Protein AF-G0MX05-F1 (afdb_monomer_lite)

pLDDT: mean 78.85, std 14.27, range [29.05, 95.88]

Structure (mmCIF, N/CA/C/O backbone):
data_AF-G0MX05-F1
#
_entry.id   AF-G0MX05-F1
#
loop_
_atom_site.group_PDB
_atom_site.id
_atom_site.type_symbol
_atom_site.label_atom_id
_atom_site.label_alt_id
_atom_site.label_comp_id
_atom_site.label_asym_id
_atom_site.label_entity_id
_atom_site.label_seq_id
_atom_site.pdbx_PDB_ins_code
_atom_site.Cartn_x
_atom_site.Cartn_y
_atom_site.Cartn_z
_atom_site.occupancy
_atom_site.B_iso_or_equiv
_atom_site.auth_seq_id
_atom_site.auth_comp_id
_atom_site.auth_asym_id
_atom_site.auth_atom_id
_atom_site.pdbx_PDB_model_num
ATOM 1 N N . MET A 1 1 ? -7.575 -10.543 -0.471 1.00 82.62 1 MET A N 1
ATOM 2 C CA . MET A 1 1 ? -6.334 -10.652 0.326 1.00 82.62 1 MET A CA 1
ATOM 3 C C . MET A 1 1 ? -6.636 -11.412 1.615 1.00 82.62 1 MET A C 1
ATOM 5 O O . MET A 1 1 ? -7.761 -11.330 2.089 1.00 82.62 1 MET A O 1
ATOM 9 N N . VAL A 1 2 ? -5.662 -12.135 2.169 1.00 86.31 2 VAL A N 1
ATOM 10 C CA . VAL A 1 2 ? -5.663 -12.640 3.552 1.00 86.31 2 VAL A CA 1
ATOM 11 C C . VAL A 1 2 ? -4.408 -12.107 4.231 1.00 86.31 2 VAL A C 1
ATOM 13 O O . VAL A 1 2 ? -3.315 -12.265 3.692 1.00 86.31 2 VAL A O 1
ATOM 16 N N . GLU A 1 3 ? -4.558 -11.498 5.401 1.00 85.12 3 GLU A N 1
ATOM 17 C CA . GLU A 1 3 ? -3.450 -10.967 6.196 1.00 85.12 3 GLU A CA 1
ATOM 18 C C . GLU A 1 3 ? -3.286 -11.777 7.487 1.00 85.12 3 GLU A C 1
ATOM 20 O O . GLU A 1 3 ? -4.274 -12.164 8.115 1.00 85.12 3 GLU A O 1
ATOM 25 N N . ARG A 1 4 ? -2.040 -12.060 7.888 1.00 88.25 4 ARG A N 1
ATOM 26 C CA . ARG A 1 4 ? -1.726 -12.705 9.171 1.00 88.25 4 ARG A CA 1
ATOM 27 C C . ARG A 1 4 ? -0.499 -12.069 9.815 1.00 88.25 4 ARG A C 1
ATOM 29 O O . ARG A 1 4 ? 0.585 -12.075 9.231 1.00 88.25 4 ARG A O 1
ATOM 36 N N . LYS A 1 5 ? -0.655 -11.596 11.055 1.00 87.38 5 LYS A N 1
ATOM 37 C CA . LYS A 1 5 ? 0.465 -11.142 11.888 1.00 87.38 5 LYS A CA 1
ATOM 38 C C . LYS A 1 5 ? 1.246 -12.368 12.397 1.00 87.38 5 LYS A C 1
ATOM 40 O O . LYS A 1 5 ? 0.658 -13.317 12.912 1.00 87.38 5 LYS A O 1
ATOM 45 N N . GLN A 1 6 ? 2.560 -12.384 12.186 1.00 90.19 6 GLN A N 1
ATOM 46 C CA . GLN A 1 6 ? 3.467 -13.510 12.441 1.00 90.19 6 GLN A CA 1
ATOM 47 C C . GLN A 1 6 ? 4.679 -13.072 13.270 1.00 90.19 6 GLN A C 1
ATOM 49 O O . GLN A 1 6 ? 5.051 -11.900 13.276 1.00 90.19 6 GLN A O 1
ATOM 54 N N . GLY A 1 7 ? 5.323 -14.027 13.951 1.00 89.69 7 GLY A N 1
ATOM 55 C CA . GLY A 1 7 ? 6.554 -13.774 14.710 1.00 89.69 7 GLY A CA 1
ATOM 56 C C . GLY A 1 7 ? 6.376 -12.813 15.889 1.00 89.69 7 GLY A C 1
ATOM 57 O O . GLY A 1 7 ? 7.313 -12.087 16.203 1.00 89.69 7 GLY A O 1
ATOM 58 N N . ILE A 1 8 ? 5.184 -12.796 16.496 1.00 92.38 8 ILE A N 1
ATOM 59 C CA . ILE A 1 8 ? 4.796 -11.855 17.553 1.00 92.38 8 ILE A CA 1
ATOM 60 C C . ILE A 1 8 ? 5.741 -11.985 18.755 1.00 92.38 8 ILE A C 1
ATOM 62 O O . ILE A 1 8 ? 5.932 -13.084 19.279 1.00 92.38 8 ILE A O 1
ATOM 66 N N . LYS A 1 9 ? 6.325 -10.866 19.198 1.00 92.31 9 LYS A N 1
ATOM 67 C CA . LYS A 1 9 ? 7.212 -10.797 20.371 1.00 92.31 9 LYS A CA 1
ATOM 68 C C . LYS A 1 9 ? 6.911 -9.553 21.191 1.00 92.31 9 LYS A C 1
ATOM 70 O O . LYS A 1 9 ? 6.884 -8.456 20.641 1.00 92.31 9 LYS A O 1
ATOM 75 N N . TYR A 1 10 ? 6.763 -9.712 22.499 1.00 92.31 10 TYR A N 1
ATOM 76 C CA . TYR A 1 10 ? 6.727 -8.580 23.421 1.00 92.31 10 TYR A CA 1
ATOM 77 C C . TYR A 1 10 ? 8.151 -8.106 23.716 1.00 92.31 10 TYR A C 1
ATOM 79 O O . TYR A 1 10 ? 9.037 -8.914 23.993 1.00 92.31 10 TYR A O 1
ATOM 87 N N . LEU A 1 11 ? 8.358 -6.796 23.628 1.00 90.00 11 LEU A N 1
ATOM 88 C CA . LEU A 1 11 ? 9.614 -6.095 23.878 1.00 90.00 11 LEU A CA 1
ATOM 89 C C . LEU A 1 11 ? 9.396 -5.067 24.999 1.00 90.00 11 LEU A C 1
ATOM 91 O O . LEU A 1 11 ? 8.254 -4.781 25.364 1.00 90.00 11 LEU A O 1
ATOM 95 N N . ASP A 1 12 ? 10.485 -4.534 25.558 1.00 88.94 12 ASP A N 1
ATOM 96 C CA . ASP A 1 12 ? 10.458 -3.487 26.595 1.00 88.94 12 ASP A CA 1
ATOM 97 C C . ASP A 1 12 ? 9.471 -3.782 27.748 1.00 88.94 12 ASP A C 1
ATOM 99 O O . ASP A 1 12 ? 8.484 -3.084 27.969 1.00 88.94 12 ASP A O 1
ATOM 103 N N . GLY A 1 13 ? 9.636 -4.935 28.408 1.00 88.06 13 GLY A N 1
ATOM 104 C CA . GLY A 1 13 ? 8.753 -5.364 29.504 1.00 88.06 13 GLY A CA 1
ATOM 105 C C . GLY A 1 13 ? 7.271 -5.550 29.127 1.00 88.06 13 GLY A C 1
ATOM 106 O O . GLY A 1 13 ? 6.426 -5.674 30.019 1.00 88.06 13 GLY A O 1
ATOM 107 N N . GLY A 1 14 ? 6.933 -5.562 27.834 1.00 88.81 14 GLY A N 1
ATOM 108 C CA . GLY A 1 14 ? 5.566 -5.617 27.312 1.00 88.81 14 GLY A CA 1
ATOM 109 C C . GLY A 1 14 ? 4.974 -4.268 26.886 1.00 88.81 14 GLY A C 1
ATOM 110 O O . GLY A 1 14 ? 3.812 -4.247 26.483 1.00 88.81 14 GLY A O 1
ATOM 111 N N . ASN A 1 15 ? 5.728 -3.165 26.943 1.00 87.19 15 ASN A N 1
ATOM 112 C CA . ASN A 1 15 ? 5.299 -1.862 26.409 1.00 87.19 15 ASN A CA 1
ATOM 113 C C . ASN A 1 15 ? 5.274 -1.841 24.874 1.00 87.19 15 ASN A C 1
ATOM 115 O O . ASN A 1 15 ? 4.536 -1.070 24.266 1.00 87.19 15 ASN A O 1
ATOM 119 N N . GLN A 1 16 ? 6.069 -2.700 24.235 1.00 86.94 16 GLN A N 1
ATOM 120 C CA . GLN A 1 16 ? 6.163 -2.810 22.783 1.00 86.94 16 GLN A CA 1
ATOM 121 C C . GLN A 1 16 ? 5.796 -4.221 22.323 1.00 86.94 16 GLN A C 1
ATOM 123 O O . GLN A 1 16 ? 6.070 -5.210 23.009 1.00 86.94 16 GLN A O 1
ATOM 128 N N . VAL A 1 17 ? 5.214 -4.331 21.130 1.00 87.88 17 VAL A N 1
ATOM 129 C CA . VAL A 1 17 ? 5.024 -5.608 20.440 1.00 87.88 17 VAL A CA 1
ATOM 130 C C . VAL A 1 17 ? 5.561 -5.528 19.014 1.00 87.88 17 VAL A C 1
ATOM 132 O O . VAL A 1 17 ? 5.183 -4.671 18.216 1.00 87.88 17 VAL A O 1
ATOM 135 N N . PHE A 1 18 ? 6.474 -6.445 18.710 1.00 86.44 18 PHE A N 1
ATOM 136 C CA . PHE A 1 18 ? 7.015 -6.693 17.383 1.00 86.44 18 PHE A CA 1
ATOM 137 C C . PHE A 1 18 ? 6.150 -7.720 16.649 1.00 86.44 18 PHE A C 1
ATOM 139 O O . PHE A 1 18 ? 5.752 -8.721 17.250 1.00 86.44 18 PHE A O 1
ATOM 146 N N . TYR A 1 19 ? 5.916 -7.525 15.351 1.00 85.38 19 TYR A N 1
ATOM 147 C CA . TYR A 1 19 ? 5.320 -8.524 14.461 1.00 85.38 19 TYR A CA 1
ATOM 148 C C . TYR A 1 19 ? 5.677 -8.271 12.986 1.00 85.38 19 TYR A C 1
ATOM 150 O O . TYR A 1 19 ? 6.114 -7.192 12.593 1.00 85.38 19 TYR A O 1
ATOM 158 N N . ARG A 1 20 ? 5.441 -9.282 12.145 1.00 84.44 20 ARG A N 1
ATOM 159 C CA . ARG A 1 20 ? 5.484 -9.200 10.676 1.00 84.44 20 ARG A CA 1
ATOM 160 C C . ARG A 1 20 ? 4.090 -9.380 10.100 1.00 84.44 20 ARG A C 1
ATOM 162 O O . ARG A 1 20 ? 3.343 -10.219 10.598 1.00 84.44 20 ARG A O 1
ATOM 169 N N . THR A 1 21 ? 3.751 -8.649 9.048 1.00 84.31 21 THR A N 1
ATOM 170 C CA . THR A 1 21 ? 2.424 -8.687 8.418 1.00 84.31 21 THR A CA 1
ATOM 171 C C . THR A 1 21 ? 2.495 -9.461 7.110 1.00 84.31 21 THR A C 1
ATOM 173 O O . THR A 1 21 ? 2.789 -8.886 6.067 1.00 84.31 21 THR A O 1
ATOM 176 N N . ASN A 1 22 ? 2.243 -10.771 7.152 1.00 88.94 22 ASN A N 1
ATOM 177 C CA . ASN A 1 22 ? 2.292 -11.612 5.958 1.00 88.94 22 ASN A CA 1
ATOM 178 C C . ASN A 1 22 ? 0.976 -11.501 5.170 1.00 88.94 22 ASN A C 1
ATOM 180 O O . ASN A 1 22 ? -0.096 -11.796 5.712 1.00 88.94 22 ASN A O 1
ATOM 184 N N . LYS A 1 23 ? 1.060 -11.083 3.902 1.00 88.19 23 LYS A N 1
ATOM 185 C CA . LYS A 1 23 ? -0.084 -10.852 3.011 1.00 88.19 23 LYS A CA 1
ATOM 186 C C . LYS A 1 23 ? -0.125 -11.888 1.893 1.00 88.19 23 LYS A C 1
ATOM 188 O O . LYS A 1 23 ? 0.811 -12.048 1.117 1.00 88.19 23 LYS A O 1
ATOM 193 N N . THR A 1 24 ? -1.246 -12.595 1.791 1.00 91.19 24 THR A N 1
ATOM 194 C CA . THR A 1 24 ? -1.521 -13.560 0.719 1.00 91.19 24 THR A CA 1
ATOM 195 C C . THR A 1 24 ? -2.603 -13.020 -0.211 1.00 91.19 24 THR A C 1
ATOM 197 O O . THR A 1 24 ? -3.690 -12.621 0.221 1.00 91.19 24 THR A O 1
ATOM 200 N N . TRP A 1 25 ? -2.319 -13.050 -1.506 1.00 89.94 25 TRP A N 1
ATOM 201 C CA . TRP A 1 25 ? -3.220 -12.639 -2.573 1.00 89.94 25 TRP A CA 1
ATOM 202 C C . TRP A 1 25 ? -3.709 -13.880 -3.322 1.00 89.94 25 TRP A C 1
ATOM 204 O O . TRP A 1 25 ? -2.936 -14.783 -3.645 1.00 89.94 25 TRP A O 1
ATOM 214 N N . VAL A 1 26 ? -5.018 -13.943 -3.550 1.00 90.62 26 VAL A N 1
ATOM 215 C CA . VAL A 1 26 ? -5.697 -15.044 -4.238 1.00 90.62 26 VAL A CA 1
ATOM 216 C C . VAL A 1 26 ? -6.679 -14.403 -5.204 1.00 90.62 26 VAL A C 1
ATOM 218 O O . VAL A 1 26 ? -7.485 -13.572 -4.783 1.00 90.62 26 VAL A O 1
ATOM 221 N N . PHE A 1 27 ? -6.572 -14.757 -6.483 1.00 91.19 27 PHE A N 1
ATOM 222 C CA . PHE A 1 27 ? -7.522 -14.337 -7.506 1.00 91.19 27 PHE A CA 1
ATOM 223 C C . PHE A 1 27 ? -8.874 -15.022 -7.272 1.00 91.19 27 PHE A C 1
ATOM 225 O O . PHE A 1 27 ? -8.928 -16.213 -6.966 1.00 91.19 27 PHE A O 1
ATOM 232 N N . ASP A 1 28 ? -9.958 -14.264 -7.412 1.00 91.94 28 ASP A N 1
ATOM 233 C CA . ASP A 1 28 ? -11.316 -14.717 -7.134 1.00 91.94 28 ASP A CA 1
ATOM 234 C C . ASP A 1 28 ? -12.224 -14.357 -8.311 1.00 91.94 28 ASP A C 1
ATOM 236 O O . ASP A 1 28 ? -12.561 -13.191 -8.525 1.00 91.94 28 ASP A O 1
ATOM 240 N N . GLN A 1 29 ? -12.617 -15.373 -9.080 1.00 91.75 29 GLN A N 1
ATOM 241 C CA . GLN A 1 29 ? -13.452 -15.195 -10.265 1.00 91.75 29 GLN A CA 1
ATOM 242 C C . GLN A 1 29 ? -14.869 -14.712 -9.927 1.00 91.75 29 GLN A C 1
ATOM 244 O O . GLN A 1 29 ? -15.478 -14.025 -10.741 1.00 91.75 29 GLN A O 1
ATOM 249 N N . GLN A 1 30 ? -15.401 -15.060 -8.750 1.00 93.19 30 GLN A N 1
ATOM 250 C CA . GLN A 1 30 ? -16.776 -14.724 -8.362 1.00 93.19 30 GLN A CA 1
ATOM 251 C C . GLN A 1 30 ? -16.911 -13.249 -7.974 1.00 93.19 30 GLN A C 1
ATOM 253 O O . GLN A 1 30 ? -17.968 -12.656 -8.176 1.00 93.19 30 GLN A O 1
ATOM 258 N N . ARG A 1 31 ? -15.830 -12.654 -7.453 1.00 90.69 31 ARG A N 1
ATOM 259 C CA . ARG A 1 31 ? -15.728 -11.215 -7.153 1.00 90.69 31 ARG A CA 1
ATOM 260 C C . ARG A 1 31 ? -15.082 -10.385 -8.269 1.00 90.69 31 ARG A C 1
ATOM 262 O O . ARG A 1 31 ? -14.996 -9.168 -8.142 1.00 90.69 31 ARG A O 1
ATOM 269 N N . SER A 1 32 ? -14.645 -11.022 -9.353 1.00 92.06 32 SER A N 1
ATOM 270 C CA . SER A 1 32 ? -14.137 -10.355 -10.560 1.00 92.06 32 SER A CA 1
ATOM 271 C C . SER A 1 32 ? -15.261 -10.117 -11.575 1.00 92.06 32 SER A C 1
ATOM 273 O O . SER A 1 32 ? -16.353 -10.675 -11.457 1.00 92.06 32 SER A O 1
ATOM 275 N N . CYS A 1 33 ? -15.017 -9.303 -12.609 1.00 90.56 33 CYS A N 1
ATOM 276 C CA . CYS A 1 33 ? -15.997 -9.171 -13.690 1.00 90.56 33 CYS A CA 1
ATOM 277 C C . CYS A 1 33 ? -16.179 -10.511 -14.433 1.00 90.56 33 CYS A C 1
ATOM 279 O O . CYS A 1 33 ? -15.248 -11.310 -14.519 1.00 90.56 33 CYS A O 1
ATOM 281 N N . LYS A 1 34 ? -17.373 -10.760 -14.995 1.00 90.94 34 LYS A N 1
ATOM 282 C CA . LYS A 1 34 ? -17.754 -12.068 -15.580 1.00 90.94 34 LYS A CA 1
ATOM 283 C C . LYS A 1 34 ? -16.785 -12.605 -16.640 1.00 90.94 34 LYS A C 1
ATOM 285 O O . LYS A 1 34 ? -16.685 -13.815 -16.800 1.00 90.94 34 LYS A O 1
ATOM 290 N N . THR A 1 35 ? -16.124 -11.712 -17.371 1.00 92.44 35 THR A N 1
ATOM 291 C CA . THR A 1 35 ? -15.166 -12.031 -18.438 1.00 92.44 35 THR A CA 1
ATOM 292 C C . THR A 1 35 ? -13.715 -11.777 -18.039 1.00 92.44 35 THR A C 1
ATOM 294 O O . THR A 1 35 ? -12.840 -12.071 -18.836 1.00 92.44 35 THR A O 1
ATOM 297 N N . CYS A 1 36 ? -13.459 -11.223 -16.849 1.00 92.50 36 CYS A N 1
ATOM 298 C CA . CYS A 1 36 ? -12.125 -10.852 -16.391 1.00 92.50 36 CYS A CA 1
ATOM 299 C C . CYS A 1 36 ? -11.388 -12.088 -15.877 1.00 92.50 36 CYS A C 1
ATOM 301 O O . CYS A 1 36 ? -11.786 -12.650 -14.854 1.00 92.50 36 CYS A O 1
ATOM 303 N N . LEU A 1 37 ? -10.302 -12.479 -16.534 1.00 94.12 37 LEU A N 1
ATOM 304 C CA . LEU A 1 37 ? -9.431 -13.575 -16.130 1.00 94.12 37 LEU A CA 1
ATOM 305 C C . LEU A 1 37 ? -8.033 -13.061 -15.771 1.00 94.12 37 LEU A C 1
ATOM 307 O O . LEU A 1 37 ? -7.475 -12.169 -16.399 1.00 94.12 37 LEU A O 1
ATOM 311 N N . CYS A 1 38 ? -7.395 -13.749 -14.828 1.00 91.31 38 CYS A N 1
ATOM 312 C CA . CYS A 1 38 ? -5.969 -13.624 -14.499 1.00 91.31 38 CYS A CA 1
ATOM 313 C C . CYS A 1 38 ? -5.027 -13.703 -15.730 1.00 91.31 38 CYS A C 1
ATOM 315 O O . CYS A 1 38 ? -3.926 -13.154 -15.709 1.00 91.31 38 CYS A O 1
ATOM 317 N N . LYS A 1 39 ? -5.475 -14.370 -16.805 1.00 94.94 39 LYS A N 1
ATOM 318 C CA . LYS A 1 39 ? -4.749 -14.571 -18.069 1.00 94.94 39 LYS A CA 1
ATOM 319 C C . LYS A 1 39 ? -5.107 -13.574 -19.180 1.00 94.94 39 LYS A C 1
ATOM 321 O O . LYS A 1 39 ? -4.566 -13.710 -20.272 1.00 94.94 39 LYS A O 1
ATOM 326 N N . ASP A 1 40 ? -6.006 -12.621 -18.943 1.00 95.38 40 ASP A N 1
ATOM 327 C CA . ASP A 1 40 ? -6.364 -11.634 -19.966 1.00 95.38 40 ASP A CA 1
ATOM 328 C C . ASP A 1 40 ? -5.159 -10.755 -20.302 1.00 95.38 40 ASP A C 1
ATOM 330 O O . ASP A 1 40 ? -4.420 -10.340 -19.407 1.00 95.38 40 ASP A O 1
ATOM 334 N N . GLU A 1 41 ? -4.960 -10.459 -21.587 1.00 95.88 41 GLU A N 1
ATOM 335 C CA . GLU A 1 41 ? -3.890 -9.566 -22.023 1.00 95.88 41 GLU A CA 1
ATOM 336 C C . GLU A 1 41 ? -4.259 -8.095 -21.817 1.00 95.88 41 GLU A C 1
ATOM 338 O O . GLU A 1 41 ? -5.281 -7.609 -22.305 1.00 95.88 41 GLU A O 1
ATOM 343 N N . VAL A 1 42 ? -3.349 -7.354 -21.190 1.00 94.44 42 VAL A N 1
ATOM 344 C CA . VAL A 1 42 ? -3.376 -5.895 -21.090 1.00 94.44 42 VAL A CA 1
ATOM 345 C C . VAL A 1 42 ? -2.169 -5.297 -21.807 1.00 94.44 42 VAL A C 1
ATOM 347 O O . VAL A 1 42 ? -1.065 -5.843 -21.779 1.00 94.44 42 VAL A O 1
ATOM 350 N N . ALA A 1 43 ? -2.378 -4.161 -22.472 1.00 93.81 43 ALA A N 1
ATOM 351 C CA . ALA A 1 43 ? -1.321 -3.396 -23.122 1.00 93.81 43 ALA A CA 1
ATOM 352 C C . ALA A 1 43 ? -0.927 -2.217 -22.225 1.00 93.81 43 ALA A C 1
ATOM 354 O O . ALA A 1 43 ? -1.723 -1.302 -22.023 1.00 93.81 43 ALA A O 1
ATOM 355 N N . ILE A 1 44 ? 0.296 -2.237 -21.692 1.00 91.38 44 ILE A N 1
ATOM 356 C CA . ILE A 1 44 ? 0.793 -1.238 -20.734 1.00 91.38 44 ILE A CA 1
ATOM 357 C C . ILE A 1 44 ? 2.102 -0.601 -21.220 1.00 91.38 44 ILE A C 1
ATOM 359 O O . ILE A 1 44 ? 2.836 -1.233 -21.987 1.00 91.38 44 ILE A O 1
ATOM 363 N N . PRO A 1 45 ? 2.463 0.605 -20.749 1.00 90.19 45 PRO A N 1
ATOM 364 C CA . PRO A 1 45 ? 3.819 1.124 -20.885 1.00 90.19 45 PRO A CA 1
ATOM 365 C C . PRO A 1 45 ? 4.871 0.145 -20.347 1.00 90.19 45 PRO A C 1
ATOM 367 O O . PRO A 1 45 ? 4.785 -0.334 -19.219 1.00 90.19 45 PRO A O 1
ATOM 370 N N . ASN A 1 46 ? 5.884 -0.152 -21.156 1.00 89.56 46 ASN A N 1
ATOM 371 C CA . ASN A 1 46 ? 6.947 -1.086 -20.809 1.00 89.56 46 ASN A CA 1
ATOM 372 C C . ASN A 1 46 ? 7.892 -0.463 -19.768 1.00 89.56 46 ASN A C 1
ATOM 374 O O . ASN A 1 46 ? 8.675 0.430 -20.102 1.00 89.56 46 ASN A O 1
ATOM 378 N N . PHE A 1 47 ? 7.861 -0.963 -18.527 1.00 87.69 47 PHE A N 1
ATOM 379 C CA . PHE A 1 47 ? 8.666 -0.436 -17.416 1.00 87.69 47 PHE A CA 1
ATOM 380 C C . PHE A 1 47 ? 10.161 -0.317 -17.744 1.00 87.69 47 PHE A C 1
ATOM 382 O O . PHE A 1 47 ? 10.777 0.700 -17.428 1.00 87.69 47 PHE A O 1
ATOM 389 N N . VAL A 1 48 ? 10.747 -1.320 -18.407 1.00 88.31 48 VAL A N 1
ATOM 390 C CA . VAL A 1 48 ? 12.188 -1.332 -18.702 1.00 88.31 48 VAL A CA 1
ATOM 391 C C . VAL A 1 48 ? 12.523 -0.300 -19.775 1.00 88.31 48 VAL A C 1
ATOM 393 O O . VAL A 1 48 ? 13.506 0.425 -19.645 1.00 88.31 48 VAL A O 1
ATOM 396 N N . PHE A 1 49 ? 11.675 -0.169 -20.801 1.00 87.94 49 PHE A N 1
ATOM 397 C CA . PHE A 1 49 ? 11.819 0.878 -21.814 1.00 87.94 49 PHE A CA 1
ATOM 398 C C . PHE A 1 49 ? 11.766 2.267 -21.164 1.00 87.94 49 PHE A C 1
ATOM 400 O O . PHE A 1 49 ? 12.673 3.071 -21.371 1.00 87.94 49 PHE A O 1
ATOM 407 N N . MET A 1 50 ? 10.745 2.539 -20.342 1.00 86.44 50 MET A N 1
ATOM 408 C CA . MET A 1 50 ? 10.580 3.851 -19.701 1.00 86.44 50 MET A CA 1
ATOM 409 C C . MET A 1 50 ? 11.713 4.157 -18.718 1.00 86.44 50 MET A C 1
ATOM 411 O O . MET A 1 50 ? 12.217 5.278 -18.707 1.00 86.44 50 MET A O 1
ATOM 415 N N . GLY A 1 51 ? 12.191 3.153 -17.975 1.00 84.38 51 GLY A N 1
ATOM 416 C CA . GLY A 1 51 ? 13.376 3.271 -17.126 1.00 84.38 51 GLY A CA 1
ATOM 417 C C . GLY A 1 51 ? 14.637 3.647 -17.911 1.00 84.38 51 GLY A C 1
ATOM 418 O O . GLY A 1 51 ? 15.361 4.553 -17.501 1.00 84.38 51 GLY A O 1
ATOM 419 N N . LEU A 1 52 ? 14.886 3.025 -19.071 1.00 84.44 52 LEU A N 1
ATOM 420 C CA . LEU A 1 52 ? 16.033 3.375 -19.919 1.00 84.44 52 LEU A CA 1
ATOM 421 C C . LEU A 1 52 ? 15.922 4.787 -20.515 1.00 84.44 52 LEU A C 1
ATOM 423 O O . LEU A 1 52 ? 16.921 5.508 -20.523 1.00 84.44 52 LEU A O 1
ATOM 427 N N . ILE A 1 53 ? 14.734 5.219 -20.957 1.00 85.56 53 ILE A N 1
ATOM 428 C CA . ILE A 1 53 ? 14.526 6.599 -21.432 1.00 85.56 53 ILE A CA 1
ATOM 429 C C . ILE A 1 53 ? 14.741 7.609 -20.299 1.00 85.56 53 ILE A C 1
ATOM 431 O O . ILE A 1 53 ? 15.467 8.588 -20.483 1.00 85.56 53 ILE A O 1
ATOM 435 N N . TYR A 1 54 ? 14.188 7.350 -19.113 1.00 84.50 54 TYR A N 1
ATOM 436 C CA . TYR A 1 54 ? 14.387 8.193 -17.934 1.00 84.50 54 TYR A CA 1
ATOM 437 C C . TYR A 1 54 ? 15.875 8.320 -17.569 1.00 84.50 54 TYR A C 1
ATOM 439 O O . TYR A 1 54 ? 16.372 9.430 -17.364 1.00 84.50 54 TYR A O 1
ATOM 447 N N . LEU A 1 55 ? 16.628 7.213 -17.573 1.00 81.19 55 LEU A N 1
ATOM 448 C CA . LEU A 1 55 ? 18.080 7.223 -17.348 1.00 81.19 55 LEU A CA 1
ATOM 449 C C . LEU A 1 55 ? 18.838 7.986 -18.453 1.00 81.19 55 LEU A C 1
ATOM 451 O O . LEU A 1 55 ? 19.771 8.726 -18.145 1.00 81.19 55 LEU A O 1
ATOM 455 N N . LYS A 1 56 ? 18.428 7.869 -19.727 1.00 81.31 56 LYS A N 1
ATOM 456 C CA . LYS A 1 56 ? 19.005 8.609 -20.873 1.00 81.31 56 LYS A CA 1
ATOM 457 C C . LYS A 1 56 ? 18.836 10.131 -20.751 1.00 81.31 56 LYS A C 1
ATOM 459 O O . LYS A 1 56 ? 19.661 10.888 -21.279 1.00 81.31 56 LYS A O 1
ATOM 464 N N . GLN A 1 57 ? 17.765 10.577 -20.097 1.00 79.88 57 GLN A N 1
ATOM 465 C CA . GLN A 1 57 ? 17.453 11.992 -19.888 1.00 79.88 57 GLN A CA 1
ATOM 466 C C . GLN A 1 57 ? 18.082 12.564 -18.617 1.00 79.88 57 GLN A C 1
ATOM 468 O O . GLN A 1 57 ? 18.635 13.659 -18.661 1.00 79.88 57 GLN A O 1
ATOM 473 N N . THR A 1 58 ? 18.002 11.836 -17.501 1.00 80.12 58 THR A N 1
ATOM 474 C CA . THR A 1 58 ? 18.417 12.336 -16.180 1.00 80.12 58 THR A CA 1
ATOM 475 C C . THR A 1 58 ? 19.909 12.199 -15.906 1.00 80.12 58 THR A C 1
ATOM 477 O O . THR A 1 58 ? 20.472 13.033 -15.198 1.00 80.12 58 THR A O 1
ATOM 480 N N . LEU A 1 59 ? 20.577 11.185 -16.466 1.00 80.50 59 LEU A N 1
ATOM 481 C CA . LEU A 1 59 ? 22.020 11.032 -16.308 1.00 80.50 59 LEU A CA 1
ATOM 482 C C . LEU A 1 59 ? 22.779 11.855 -17.365 1.00 80.50 59 LEU A C 1
ATOM 484 O O . LEU A 1 59 ? 22.426 11.806 -18.549 1.00 80.50 59 LEU A O 1
ATOM 488 N N . PRO A 1 60 ? 23.871 12.552 -16.988 1.00 79.38 60 PRO A N 1
ATOM 489 C CA . PRO A 1 60 ? 24.726 13.286 -17.919 1.00 79.38 60 PRO A CA 1
ATOM 490 C C . PRO A 1 60 ? 25.582 12.324 -18.767 1.00 79.38 60 PRO A C 1
ATOM 492 O O . PRO A 1 60 ? 26.793 12.202 -18.593 1.00 79.38 60 PRO A O 1
ATOM 495 N N . MET A 1 61 ? 24.942 11.612 -19.698 1.00 77.69 61 MET A N 1
ATOM 496 C CA . MET A 1 61 ? 25.602 10.711 -20.645 1.00 77.69 61 MET A CA 1
ATOM 497 C C . MET A 1 61 ? 26.136 11.465 -21.875 1.00 77.69 61 MET A C 1
ATOM 499 O O . MET A 1 61 ? 25.369 12.192 -22.519 1.00 77.69 61 MET A O 1
ATOM 503 N N . PRO A 1 62 ? 27.401 11.238 -22.286 1.00 83.81 62 PRO A N 1
ATOM 504 C CA . PRO A 1 62 ? 27.912 11.734 -23.559 1.00 83.81 62 PRO A CA 1
ATOM 505 C C . PRO A 1 62 ? 27.118 11.177 -24.750 1.00 83.81 62 PRO A C 1
ATOM 507 O O . PRO A 1 62 ? 26.679 10.025 -24.733 1.00 83.81 62 PRO A O 1
ATOM 510 N N . LYS A 1 63 ? 27.003 11.965 -25.827 1.00 83.62 63 LYS A N 1
ATOM 511 C CA . LYS A 1 63 ? 26.292 11.592 -27.068 1.00 83.62 63 LYS A CA 1
ATOM 512 C C . LYS A 1 63 ? 26.575 10.164 -27.591 1.00 83.62 63 LYS A C 1
ATOM 514 O O . LYS A 1 63 ? 25.597 9.480 -27.884 1.00 83.62 63 LYS A O 1
ATOM 519 N N . PRO A 1 64 ? 27.827 9.655 -27.670 1.00 83.44 64 PRO A N 1
ATOM 520 C CA . PRO A 1 64 ? 28.065 8.282 -28.133 1.00 83.44 64 PRO A CA 1
ATOM 521 C C . PRO A 1 64 ? 27.434 7.210 -27.230 1.00 83.44 64 PRO A C 1
ATOM 523 O O . PRO A 1 64 ? 26.920 6.224 -27.746 1.00 83.44 64 PRO A O 1
ATOM 526 N N . TYR A 1 65 ? 27.388 7.406 -25.907 1.00 80.00 65 TYR A N 1
ATOM 527 C CA . TYR A 1 65 ? 26.725 6.462 -24.996 1.00 80.00 65 TYR A CA 1
ATOM 528 C C . TYR A 1 65 ? 25.205 6.463 -25.182 1.00 80.00 65 TYR A C 1
ATOM 530 O O . TYR A 1 65 ? 24.592 5.398 -25.187 1.00 80.00 65 TYR A O 1
ATOM 538 N N . LYS A 1 66 ? 24.601 7.640 -25.411 1.00 81.75 66 LYS A N 1
ATOM 539 C CA . LYS A 1 66 ? 23.172 7.749 -25.750 1.00 81.75 66 LYS A CA 1
ATOM 540 C C . LYS A 1 66 ? 22.837 6.988 -27.040 1.00 81.75 66 LYS A C 1
ATOM 542 O O . LYS A 1 66 ? 21.862 6.248 -27.060 1.00 81.75 66 LYS A O 1
ATOM 547 N N . PHE A 1 67 ? 23.685 7.107 -28.063 1.00 83.12 67 PHE A N 1
ATOM 548 C CA . PHE A 1 67 ? 23.536 6.396 -29.336 1.00 83.12 67 PHE A CA 1
ATOM 549 C C . PHE A 1 67 ? 23.721 4.872 -29.204 1.00 83.12 67 PHE A C 1
ATOM 551 O O . PHE A 1 67 ? 22.936 4.108 -29.759 1.00 83.12 67 PHE A O 1
ATOM 558 N N . ILE A 1 68 ? 24.706 4.414 -28.419 1.00 84.12 68 ILE A N 1
ATOM 559 C CA . ILE A 1 68 ? 24.883 2.984 -28.101 1.00 84.12 68 ILE A CA 1
ATOM 560 C C . ILE A 1 68 ? 23.646 2.429 -27.381 1.00 84.12 68 ILE A C 1
ATOM 562 O O . ILE A 1 68 ? 23.208 1.322 -27.691 1.00 84.12 68 ILE A O 1
ATOM 566 N N . LEU A 1 69 ? 23.054 3.197 -26.458 1.00 83.25 69 LEU A N 1
ATOM 567 C CA . LEU A 1 69 ? 21.822 2.807 -25.773 1.00 83.25 69 LEU A CA 1
ATOM 568 C C . LEU A 1 69 ? 20.633 2.710 -26.743 1.00 83.25 69 LEU A C 1
ATOM 570 O O . LEU A 1 69 ? 19.897 1.729 -26.682 1.00 83.25 69 LEU A O 1
ATOM 574 N N . ASP A 1 70 ? 20.474 3.659 -27.672 1.00 85.19 70 ASP A N 1
ATOM 575 C CA . ASP A 1 70 ? 19.432 3.583 -28.707 1.00 85.19 70 ASP A CA 1
ATOM 576 C C . ASP A 1 70 ? 19.612 2.335 -29.600 1.00 85.19 70 ASP A C 1
ATOM 578 O O . ASP A 1 70 ? 18.648 1.603 -29.828 1.00 85.19 70 ASP A O 1
ATOM 582 N N . ILE A 1 71 ? 20.843 2.024 -30.040 1.00 86.75 71 ILE A N 1
ATOM 583 C CA . ILE A 1 71 ? 21.145 0.783 -30.782 1.00 86.75 71 ILE A CA 1
ATOM 584 C C . ILE A 1 71 ? 20.793 -0.452 -29.948 1.00 86.75 71 ILE A C 1
ATOM 586 O O . ILE A 1 71 ? 20.155 -1.370 -30.461 1.00 86.75 71 ILE A O 1
ATOM 590 N N . PHE A 1 72 ? 21.172 -0.488 -28.669 1.00 86.81 72 PHE A N 1
ATOM 591 C CA . PHE A 1 72 ? 20.855 -1.604 -27.778 1.00 86.81 72 PHE A CA 1
ATOM 592 C C . PHE A 1 72 ? 19.339 -1.821 -27.660 1.00 86.81 72 PHE A C 1
ATOM 594 O O . PHE A 1 72 ? 18.871 -2.943 -27.842 1.00 86.81 72 PHE A O 1
ATOM 601 N N . MET A 1 73 ? 18.557 -0.758 -27.449 1.00 87.00 73 MET A N 1
ATOM 602 C CA . MET A 1 73 ? 17.091 -0.843 -27.386 1.00 87.00 73 MET A CA 1
ATOM 603 C C . MET A 1 73 ? 16.482 -1.387 -28.692 1.00 87.00 73 MET A C 1
ATOM 605 O O . MET A 1 73 ? 15.533 -2.173 -28.644 1.00 87.00 73 MET A O 1
ATOM 609 N N . ILE A 1 74 ? 17.049 -1.026 -29.851 1.00 87.88 74 ILE A N 1
ATOM 610 C CA . ILE A 1 74 ? 16.635 -1.529 -31.174 1.00 87.88 74 ILE A CA 1
ATOM 611 C C . ILE A 1 74 ? 16.989 -3.012 -31.350 1.00 87.88 74 ILE A C 1
ATOM 613 O O . ILE A 1 74 ? 16.133 -3.803 -31.747 1.00 87.88 74 ILE A O 1
ATOM 617 N N . VAL A 1 75 ? 18.225 -3.411 -31.031 1.00 89.75 75 VAL A N 1
ATOM 618 C CA . VAL A 1 75 ? 18.702 -4.804 -31.139 1.00 89.75 75 VAL A CA 1
ATOM 619 C C . VAL A 1 75 ? 17.893 -5.733 -30.231 1.00 89.75 75 VAL A C 1
ATOM 621 O O . VAL A 1 75 ? 17.492 -6.816 -30.657 1.00 89.75 75 VAL A O 1
ATOM 624 N N . MET A 1 76 ? 17.571 -5.277 -29.019 1.00 89.62 76 MET A N 1
ATOM 625 C CA . MET A 1 76 ? 16.712 -5.989 -28.067 1.00 89.62 76 MET A CA 1
ATOM 626 C C . MET A 1 76 ? 15.213 -5.918 -28.420 1.00 89.62 76 MET A C 1
ATOM 628 O O . MET A 1 76 ? 14.386 -6.434 -27.670 1.00 89.62 76 MET A O 1
ATOM 632 N N . LYS A 1 77 ? 14.852 -5.296 -29.556 1.00 88.50 77 LYS A N 1
ATOM 633 C CA . LYS A 1 77 ? 13.481 -5.126 -30.073 1.00 88.50 77 LYS A CA 1
ATOM 634 C C . LYS A 1 77 ? 12.508 -4.540 -29.043 1.00 88.50 77 LYS A C 1
ATOM 636 O O . LYS A 1 77 ? 11.339 -4.923 -28.990 1.00 88.50 77 LYS A O 1
ATOM 641 N N . MET A 1 78 ? 12.984 -3.612 -28.212 1.00 87.56 78 MET A N 1
ATOM 642 C CA . MET A 1 78 ? 12.160 -3.023 -27.162 1.00 87.56 78 MET A CA 1
ATOM 643 C C . MET A 1 78 ? 11.047 -2.156 -27.755 1.00 87.56 78 MET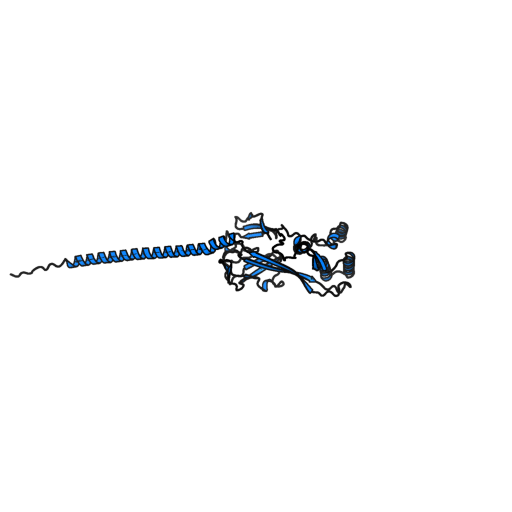 A C 1
ATOM 645 O O . MET A 1 78 ? 11.295 -1.285 -28.588 1.00 87.56 78 MET A O 1
ATOM 649 N N . GLN A 1 79 ? 9.826 -2.354 -27.265 1.00 86.62 79 GLN A N 1
ATOM 650 C CA . GLN A 1 79 ? 8.666 -1.529 -27.594 1.00 86.62 79 GLN A CA 1
ATOM 651 C C . GLN A 1 79 ? 8.248 -0.685 -26.377 1.00 86.62 79 GLN A C 1
ATOM 653 O O . GLN A 1 79 ? 8.388 -1.160 -25.243 1.00 86.62 79 GLN A O 1
ATOM 658 N N . PRO A 1 80 ? 7.727 0.543 -26.584 1.00 85.94 80 PRO A N 1
ATOM 659 C CA . PRO A 1 80 ? 7.275 1.424 -25.505 1.00 85.94 80 PRO A CA 1
ATOM 660 C C . PRO A 1 80 ? 6.013 0.902 -24.812 1.00 85.94 80 PRO A C 1
ATOM 662 O O . PRO A 1 80 ? 5.794 1.208 -23.645 1.00 85.94 80 PRO A O 1
ATOM 665 N N . ILE A 1 81 ? 5.208 0.098 -25.511 1.00 89.06 81 ILE A N 1
ATOM 666 C CA . ILE A 1 81 ? 4.050 -0.624 -24.981 1.00 89.06 81 ILE A CA 1
ATOM 667 C C . ILE A 1 81 ? 4.363 -2.121 -25.038 1.00 89.06 81 ILE A C 1
ATOM 669 O O . ILE A 1 81 ? 4.921 -2.591 -26.029 1.00 89.06 81 ILE A O 1
ATOM 673 N N . LYS A 1 82 ? 3.995 -2.871 -23.997 1.00 90.88 82 LYS A N 1
ATOM 674 C CA . LYS A 1 82 ? 4.128 -4.331 -23.923 1.00 90.88 82 LYS A CA 1
ATOM 675 C C . LYS A 1 82 ? 2.762 -4.953 -23.632 1.00 90.88 82 LYS A C 1
ATOM 677 O O . LYS A 1 82 ? 1.992 -4.401 -22.848 1.00 90.88 82 LYS A O 1
ATOM 682 N N . ARG A 1 83 ? 2.467 -6.086 -24.274 1.00 94.94 83 ARG A N 1
ATOM 683 C CA . ARG A 1 83 ? 1.321 -6.946 -23.942 1.00 94.94 83 ARG A CA 1
ATOM 684 C C . ARG A 1 83 ? 1.771 -7.975 -22.913 1.00 94.94 83 ARG A C 1
ATOM 686 O O . ARG A 1 83 ? 2.815 -8.595 -23.106 1.00 94.94 83 ARG A O 1
ATOM 693 N N . LEU A 1 84 ? 1.023 -8.093 -21.825 1.00 95.12 84 LEU A N 1
ATOM 694 C CA . LEU A 1 84 ? 1.281 -8.982 -20.690 1.00 95.12 84 LEU A CA 1
ATOM 695 C C . LEU A 1 84 ? -0.057 -9.470 -20.141 1.00 95.12 84 LEU A C 1
ATOM 697 O O . LEU A 1 84 ? -1.060 -8.774 -20.301 1.00 95.12 84 LEU A O 1
ATOM 701 N N . THR A 1 85 ? -0.087 -10.609 -19.454 1.00 95.88 85 THR A N 1
ATOM 702 C CA . THR A 1 85 ? -1.301 -10.996 -18.727 1.00 95.88 85 THR A CA 1
ATOM 703 C C . THR A 1 85 ? -1.485 -10.171 -17.449 1.00 95.88 85 THR A C 1
ATOM 705 O O . THR A 1 85 ? -0.519 -9.682 -16.853 1.00 95.88 85 THR A O 1
ATOM 708 N N . VAL A 1 86 ? -2.736 -10.030 -16.997 1.00 94.00 86 VAL A N 1
ATOM 709 C CA . VAL A 1 86 ? -3.089 -9.321 -15.752 1.00 94.00 86 VAL A CA 1
ATOM 710 C C . VAL A 1 86 ? -2.287 -9.835 -14.546 1.00 94.00 86 VAL A C 1
ATOM 712 O O . VAL A 1 86 ? -1.763 -9.034 -13.774 1.00 94.00 86 VAL A O 1
ATOM 715 N N . CYS A 1 87 ? -2.140 -11.149 -14.371 1.00 93.06 87 CYS A N 1
ATOM 716 C CA . CYS A 1 87 ? -1.406 -11.698 -13.225 1.00 93.06 87 CYS A CA 1
ATOM 717 C C . CYS A 1 87 ? 0.118 -11.522 -13.314 1.00 93.06 87 CYS A C 1
ATOM 719 O O . CYS A 1 87 ? 0.742 -11.223 -12.293 1.00 93.06 87 CYS A O 1
ATOM 721 N N . GLU A 1 88 ? 0.708 -11.624 -14.509 1.00 93.69 88 GLU A N 1
ATOM 722 C CA . GLU A 1 88 ? 2.138 -11.372 -14.741 1.00 93.69 88 GLU A CA 1
ATOM 723 C C . GLU A 1 88 ? 2.542 -9.942 -14.366 1.00 93.69 88 GLU A C 1
ATOM 725 O O . GLU A 1 88 ? 3.553 -9.744 -13.691 1.00 93.69 88 GLU A O 1
ATOM 730 N N . VAL A 1 89 ? 1.746 -8.939 -14.765 1.00 92.75 89 VAL A N 1
ATOM 731 C CA . VAL A 1 89 ? 2.032 -7.541 -14.406 1.00 92.75 89 VAL A CA 1
ATOM 732 C C . VAL A 1 89 ? 1.717 -7.243 -12.937 1.00 92.75 89 VAL A C 1
ATOM 734 O O . VAL A 1 89 ? 2.430 -6.456 -12.315 1.00 92.75 89 VAL A O 1
ATOM 737 N N . LEU A 1 90 ? 0.679 -7.850 -12.355 1.00 91.69 90 LEU A N 1
ATOM 738 C CA . LEU A 1 90 ? 0.293 -7.560 -10.974 1.00 91.69 90 LEU A CA 1
ATOM 739 C C . LEU A 1 90 ? 1.209 -8.229 -9.945 1.00 91.69 90 LEU A C 1
ATOM 741 O O . LEU A 1 90 ? 1.775 -7.519 -9.119 1.00 91.69 90 LEU A O 1
ATOM 745 N N . LEU A 1 91 ? 1.325 -9.563 -9.960 1.00 90.88 91 LEU A N 1
ATOM 746 C CA . LEU A 1 91 ? 1.858 -10.342 -8.831 1.00 90.88 91 LEU A CA 1
ATOM 747 C C . LEU A 1 91 ? 2.902 -11.396 -9.211 1.00 90.88 91 LEU A C 1
ATOM 749 O O . LEU A 1 91 ? 3.821 -11.625 -8.426 1.00 90.88 91 LEU A O 1
ATOM 753 N N . ASP A 1 92 ? 2.786 -12.048 -10.367 1.00 91.44 92 ASP A N 1
ATOM 754 C CA . ASP A 1 92 ? 3.615 -13.226 -10.676 1.00 91.44 92 ASP A CA 1
ATOM 755 C C . ASP A 1 92 ? 5.028 -12.868 -11.164 1.00 91.44 92 ASP A C 1
ATOM 757 O O . ASP A 1 92 ? 5.927 -13.707 -11.084 1.00 91.44 92 ASP A O 1
ATOM 761 N N . SER A 1 93 ? 5.243 -11.603 -11.557 1.00 92.06 93 SER A N 1
ATOM 762 C CA . SER A 1 93 ? 6.416 -11.092 -12.281 1.00 92.06 93 SER A CA 1
ATOM 763 C C . SER A 1 93 ? 6.451 -11.531 -13.750 1.00 92.06 93 SER A C 1
ATOM 765 O O . SER A 1 93 ? 6.080 -12.653 -14.094 1.00 92.06 93 SER A O 1
ATOM 767 N N . TYR A 1 94 ? 6.931 -10.650 -14.631 1.00 92.31 94 TYR A N 1
ATOM 768 C CA . TYR A 1 94 ? 7.123 -10.945 -16.052 1.00 92.31 94 TYR A CA 1
ATOM 769 C C . TYR A 1 94 ? 8.589 -10.842 -16.474 1.00 92.31 94 TYR A C 1
ATOM 771 O O . TYR A 1 94 ? 9.375 -10.067 -15.929 1.00 92.31 94 TYR A O 1
ATOM 779 N N . LYS A 1 95 ? 8.962 -11.597 -17.512 1.00 90.50 95 LYS A N 1
ATOM 780 C CA . LYS A 1 95 ? 10.322 -11.562 -18.062 1.00 90.50 95 LYS A CA 1
ATOM 781 C C . LYS A 1 95 ? 10.487 -10.477 -19.119 1.00 90.50 95 LYS A C 1
ATOM 783 O O . LYS A 1 95 ? 9.597 -10.233 -19.941 1.00 90.50 95 LYS A O 1
ATOM 788 N N . ASP A 1 96 ? 11.655 -9.850 -19.145 1.00 90.12 96 ASP A N 1
ATOM 789 C CA . ASP A 1 96 ? 12.030 -8.910 -20.197 1.00 90.12 96 ASP A CA 1
ATOM 790 C C . ASP A 1 96 ? 13.415 -9.238 -20.768 1.00 90.12 96 ASP A C 1
ATOM 792 O O . ASP A 1 96 ? 14.331 -9.463 -19.976 1.00 90.12 96 ASP A O 1
ATOM 796 N N . PRO A 1 97 ? 13.603 -9.230 -22.104 1.00 89.00 97 PRO A N 1
ATOM 797 C CA . PRO A 1 97 ? 14.885 -9.555 -22.725 1.00 89.00 97 PRO A CA 1
ATOM 798 C C . PRO A 1 97 ? 16.061 -8.725 -22.201 1.00 89.00 97 PRO A C 1
ATOM 800 O O . PRO A 1 97 ? 17.173 -9.238 -22.103 1.00 89.00 97 PRO A O 1
ATOM 803 N N . VAL A 1 98 ? 15.843 -7.456 -21.831 1.00 87.56 98 VAL A N 1
ATOM 804 C CA . VAL A 1 98 ? 16.905 -6.618 -21.252 1.00 87.56 98 VAL A CA 1
ATOM 805 C C . VAL A 1 98 ? 17.240 -7.047 -19.828 1.00 87.56 98 VAL A C 1
ATOM 807 O O . VAL A 1 98 ? 18.419 -7.093 -19.477 1.00 87.56 98 VAL A O 1
ATOM 810 N N . VAL A 1 99 ? 16.236 -7.405 -19.022 1.00 87.06 99 VAL A N 1
ATOM 811 C CA . VAL A 1 99 ? 16.468 -7.937 -17.672 1.00 87.06 99 VAL A CA 1
ATOM 812 C C . VAL A 1 99 ? 17.178 -9.287 -17.748 1.00 87.06 99 VAL A C 1
ATOM 814 O O . VAL A 1 99 ? 18.172 -9.486 -17.057 1.00 87.06 99 VAL A O 1
ATOM 817 N N . GLU A 1 100 ? 16.771 -10.186 -18.644 1.00 88.56 100 GLU A N 1
ATOM 818 C CA . GLU A 1 100 ? 17.492 -11.443 -18.873 1.00 88.56 100 GLU A CA 1
ATOM 819 C C . GLU A 1 100 ? 18.943 -11.185 -19.322 1.00 88.56 100 GLU A C 1
ATOM 821 O O . GLU A 1 100 ? 19.872 -11.776 -18.765 1.00 88.56 100 GLU A O 1
ATOM 826 N N . PHE A 1 101 ? 19.163 -10.239 -20.245 1.00 87.50 101 PHE A N 1
ATOM 827 C CA . PHE A 1 101 ? 20.495 -9.863 -20.722 1.00 87.50 101 PHE A CA 1
ATOM 828 C C . PHE A 1 101 ? 21.419 -9.362 -19.602 1.00 87.50 101 PHE A C 1
ATOM 830 O O . PHE A 1 101 ? 22.552 -9.841 -19.508 1.00 87.50 101 PHE A O 1
ATOM 837 N N . ILE A 1 102 ? 20.963 -8.466 -18.713 1.00 84.94 102 ILE A N 1
ATOM 838 C CA . ILE A 1 102 ? 21.816 -7.959 -17.618 1.00 84.94 102 ILE A CA 1
ATOM 839 C C . ILE A 1 102 ? 22.177 -9.032 -16.577 1.00 84.94 102 ILE A C 1
ATOM 841 O O . ILE A 1 102 ? 23.177 -8.895 -15.871 1.00 84.94 102 ILE A O 1
ATOM 845 N N . HIS A 1 103 ? 21.420 -10.132 -16.509 1.00 86.06 103 HIS A N 1
ATOM 846 C CA . HIS A 1 103 ? 21.729 -11.271 -15.642 1.00 86.06 103 HIS A CA 1
ATOM 847 C C . HIS A 1 103 ? 22.702 -12.286 -16.278 1.00 86.06 103 HIS A C 1
ATOM 849 O O . HIS A 1 103 ? 23.206 -13.166 -15.563 1.00 86.06 103 HIS A O 1
ATOM 855 N N . THR A 1 104 ? 23.011 -12.164 -17.579 1.00 89.12 104 THR A N 1
ATOM 856 C CA . THR A 1 104 ? 23.935 -13.070 -18.290 1.00 89.12 104 THR A CA 1
ATOM 857 C C . THR A 1 104 ? 25.374 -13.001 -17.755 1.00 89.12 104 THR A C 1
ATOM 859 O O . THR A 1 104 ? 25.815 -11.953 -17.271 1.00 89.12 104 THR A O 1
ATOM 862 N N . PRO A 1 105 ? 26.171 -14.083 -17.892 1.00 91.19 105 PRO A N 1
ATOM 863 C CA . PRO A 1 105 ? 27.601 -14.056 -17.572 1.00 91.19 105 PRO A CA 1
ATOM 864 C C . PRO A 1 105 ? 28.374 -12.988 -18.358 1.00 91.19 105 PRO A C 1
ATOM 866 O O . PRO A 1 105 ? 29.257 -12.341 -17.801 1.00 91.19 105 PRO A O 1
ATOM 869 N N . PHE A 1 106 ? 28.003 -12.756 -19.624 1.00 89.38 106 PHE A N 1
ATOM 870 C CA . PHE A 1 106 ? 28.606 -11.725 -20.472 1.00 89.38 106 PHE A CA 1
ATOM 871 C C . PHE A 1 106 ? 28.395 -10.317 -19.901 1.00 89.38 106 PHE A C 1
ATOM 873 O O . PHE A 1 106 ? 29.361 -9.570 -19.740 1.00 89.38 106 PHE A O 1
ATOM 880 N N . PHE A 1 107 ? 27.162 -9.961 -19.523 1.00 86.31 107 PHE A N 1
ATOM 881 C CA . PHE A 1 107 ? 26.914 -8.650 -18.926 1.00 86.31 107 PHE A CA 1
ATOM 882 C C . PHE A 1 107 ? 27.545 -8.517 -17.536 1.00 86.31 107 PHE A C 1
ATOM 884 O O . PHE A 1 107 ? 28.058 -7.454 -17.205 1.00 86.31 107 PHE A O 1
ATOM 891 N N . LYS A 1 108 ? 27.589 -9.588 -16.732 1.00 86.88 108 LYS A N 1
ATOM 892 C CA . LYS A 1 108 ? 28.302 -9.592 -15.440 1.00 86.88 108 LYS A CA 1
ATOM 893 C C . LYS A 1 108 ? 29.804 -9.334 -15.607 1.00 86.88 108 LYS A C 1
ATOM 895 O O . LYS A 1 108 ? 30.363 -8.530 -14.863 1.00 86.88 108 LYS A O 1
ATOM 900 N N . PHE A 1 109 ? 30.436 -9.940 -16.615 1.00 89.50 109 PHE A N 1
ATOM 901 C CA . PHE A 1 109 ? 31.821 -9.646 -16.992 1.00 89.50 109 PHE A CA 1
ATOM 902 C C . PHE A 1 109 ? 31.991 -8.180 -17.423 1.00 89.50 109 PHE A C 1
ATOM 904 O O . PHE A 1 109 ? 32.854 -7.484 -16.889 1.00 89.50 109 PHE A O 1
ATOM 911 N N . LEU A 1 110 ? 31.128 -7.679 -18.315 1.00 84.31 110 LEU A N 1
ATOM 912 C CA . LEU A 1 110 ? 31.158 -6.288 -18.783 1.00 84.31 110 LEU A CA 1
ATOM 913 C C . LEU A 1 110 ? 30.967 -5.283 -17.632 1.00 84.31 110 LEU A C 1
ATOM 915 O O . LEU A 1 110 ? 31.699 -4.301 -17.536 1.00 84.31 110 LEU A O 1
ATOM 919 N N . LYS A 1 111 ? 30.025 -5.560 -16.721 1.00 83.75 111 LYS A N 1
ATOM 920 C CA . LYS A 1 111 ? 29.744 -4.778 -15.509 1.00 83.75 111 LYS A CA 1
ATOM 921 C C . LYS A 1 111 ? 30.977 -4.675 -14.612 1.00 83.75 111 LYS A C 1
ATOM 923 O O . LYS A 1 111 ? 31.269 -3.587 -14.121 1.00 83.75 111 LYS A O 1
ATOM 928 N N . HIS A 1 112 ? 31.708 -5.776 -14.431 1.00 87.00 112 HIS A N 1
ATOM 929 C CA . HIS A 1 112 ? 32.958 -5.788 -13.674 1.00 87.00 112 HIS A CA 1
ATOM 930 C C . HIS A 1 112 ? 34.064 -5.001 -14.394 1.00 87.00 112 HIS A C 1
ATOM 932 O O . HIS A 1 112 ? 34.652 -4.099 -13.800 1.00 87.00 112 HIS A O 1
ATOM 938 N N . ALA A 1 113 ? 34.304 -5.290 -15.678 1.00 84.56 113 ALA A N 1
ATOM 939 C CA . ALA A 1 113 ? 35.364 -4.677 -16.483 1.00 84.56 113 ALA A CA 1
ATOM 940 C C . ALA A 1 113 ? 35.205 -3.156 -16.671 1.00 84.56 113 ALA A C 1
ATOM 942 O O . ALA A 1 113 ? 36.200 -2.440 -16.711 1.00 84.56 113 ALA A O 1
ATOM 943 N N . LEU A 1 114 ? 33.965 -2.660 -16.757 1.00 78.25 114 LEU A N 1
ATOM 944 C CA . LEU A 1 114 ? 33.639 -1.235 -16.914 1.00 78.25 114 LEU A CA 1
ATOM 945 C C . LEU A 1 114 ? 33.176 -0.559 -15.607 1.00 78.25 114 LEU A C 1
ATOM 947 O O . LEU A 1 114 ? 32.706 0.576 -15.639 1.00 78.25 114 LEU A O 1
ATOM 951 N N . HIS A 1 115 ? 33.269 -1.254 -14.467 1.00 79.06 115 HIS A N 1
ATOM 952 C CA . HIS A 1 115 ? 32.863 -0.774 -13.135 1.00 79.06 115 HIS A CA 1
ATOM 953 C C . HIS A 1 115 ? 31.436 -0.174 -13.081 1.00 79.06 115 HIS A C 1
ATOM 955 O O . HIS A 1 115 ? 31.162 0.795 -12.365 1.00 79.06 115 HIS A O 1
ATOM 961 N N . LEU A 1 116 ? 30.498 -0.753 -13.839 1.00 70.69 116 LEU A N 1
ATOM 962 C CA . LEU A 1 116 ? 29.145 -0.218 -13.992 1.00 70.69 116 LEU A CA 1
ATOM 963 C C . LEU A 1 116 ? 28.290 -0.472 -12.742 1.00 70.69 116 LEU A C 1
ATOM 965 O O . LEU A 1 116 ? 28.026 -1.611 -12.349 1.00 70.69 116 LEU A O 1
ATOM 969 N N . LYS A 1 117 ? 27.751 0.601 -12.159 1.00 68.38 117 LYS A N 1
ATOM 970 C CA . LYS A 1 117 ? 26.710 0.515 -11.128 1.00 68.38 117 LYS A CA 1
ATOM 971 C C . LYS A 1 117 ? 25.341 0.340 -11.787 1.00 68.38 117 LYS A C 1
ATOM 973 O O . LYS A 1 117 ? 24.653 1.320 -12.050 1.00 68.38 117 LYS A O 1
ATOM 978 N N . THR A 1 118 ? 24.941 -0.905 -12.043 1.00 66.00 118 THR A N 1
ATOM 979 C CA . THR A 1 118 ? 23.543 -1.229 -12.376 1.00 66.00 118 THR A CA 1
ATOM 980 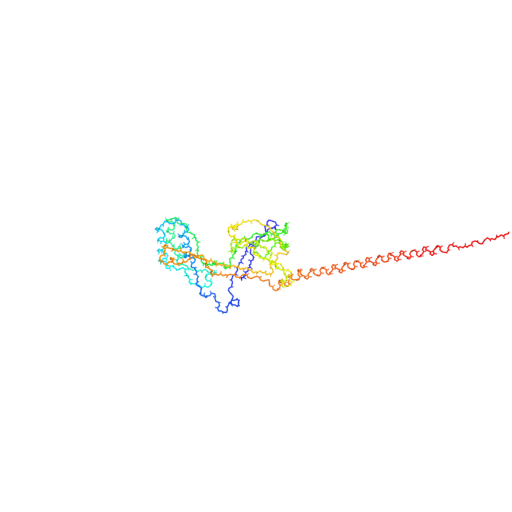C C . THR A 1 118 ? 22.801 -1.739 -11.139 1.00 66.00 118 THR A C 1
ATOM 982 O O . THR A 1 118 ? 23.375 -2.567 -10.416 1.00 66.00 118 THR A O 1
ATOM 985 N N . PRO A 1 119 ? 21.560 -1.278 -10.881 1.00 63.19 119 PRO A N 1
ATOM 986 C CA . PRO A 1 119 ? 20.705 -1.895 -9.876 1.00 63.19 119 PRO A CA 1
ATOM 987 C C . PRO A 1 119 ? 20.374 -3.331 -10.294 1.00 63.19 119 PRO A C 1
ATOM 989 O O . PRO A 1 119 ? 20.320 -3.641 -11.486 1.00 63.19 119 PRO A O 1
ATOM 992 N N . ASP A 1 120 ? 20.192 -4.199 -9.305 1.00 68.88 120 ASP A N 1
ATOM 993 C CA . ASP A 1 120 ? 19.820 -5.597 -9.502 1.00 68.88 120 ASP A CA 1
ATOM 994 C C . ASP A 1 120 ? 18.311 -5.724 -9.270 1.00 68.88 120 ASP A C 1
ATOM 996 O O . ASP A 1 120 ? 17.832 -5.523 -8.154 1.00 68.88 120 ASP A O 1
ATOM 1000 N N . PHE A 1 121 ? 17.554 -5.948 -10.343 1.00 71.75 121 PHE A N 1
ATOM 1001 C CA . PHE A 1 121 ? 16.096 -6.064 -10.318 1.00 71.75 121 PHE A CA 1
ATOM 1002 C C . PHE A 1 121 ? 15.694 -7.312 -11.120 1.00 71.75 121 PHE A C 1
ATOM 1004 O O . PHE A 1 121 ? 15.540 -7.241 -12.341 1.00 71.75 121 PHE A O 1
ATOM 1011 N N . PRO A 1 122 ? 15.580 -8.482 -10.462 1.00 72.81 122 PRO A N 1
ATOM 1012 C CA . PRO A 1 122 ? 15.309 -9.751 -11.140 1.00 72.81 122 PRO A CA 1
ATOM 1013 C C . PRO A 1 122 ? 13.852 -9.898 -11.591 1.00 72.81 122 PRO A C 1
ATOM 1015 O O . PRO A 1 122 ? 13.541 -10.808 -12.356 1.00 72.81 122 PRO A O 1
ATOM 1018 N N . ASP A 1 123 ? 12.963 -9.031 -11.105 1.00 87.25 123 ASP A N 1
ATOM 1019 C CA . ASP A 1 123 ? 11.519 -9.174 -11.217 1.00 87.25 123 ASP A CA 1
ATOM 1020 C C . ASP A 1 123 ? 10.838 -7.860 -11.616 1.00 87.25 123 ASP A C 1
ATOM 1022 O O . ASP A 1 123 ? 11.229 -6.783 -11.163 1.00 87.25 123 ASP A O 1
ATOM 1026 N N . LEU A 1 124 ? 9.813 -7.959 -12.466 1.00 88.94 124 LEU A N 1
ATOM 1027 C CA . LEU A 1 124 ? 9.103 -6.825 -13.058 1.00 88.94 124 LEU A CA 1
ATOM 1028 C C . LEU A 1 124 ? 7.595 -6.981 -12.881 1.00 88.94 124 LEU A C 1
ATOM 1030 O O . LEU A 1 124 ? 7.033 -8.022 -13.201 1.00 88.94 124 LEU A O 1
ATOM 1034 N N . GLY A 1 125 ? 6.937 -5.924 -12.423 1.00 89.06 125 GLY A N 1
ATOM 1035 C CA . GLY A 1 125 ? 5.504 -5.889 -12.143 1.00 89.06 125 GLY A CA 1
ATOM 1036 C C . GLY A 1 125 ? 5.163 -4.639 -11.334 1.00 89.06 125 GLY A C 1
ATOM 1037 O O . GLY A 1 125 ? 6.063 -3.882 -10.970 1.00 89.06 125 GLY A O 1
ATOM 1038 N N . PHE A 1 126 ? 3.887 -4.440 -11.009 1.00 88.50 126 PHE A N 1
ATOM 1039 C CA . PHE A 1 126 ? 3.482 -3.454 -10.003 1.00 88.50 126 PHE A CA 1
ATOM 1040 C C . PHE A 1 126 ? 3.788 -3.946 -8.585 1.00 88.50 126 PHE A C 1
ATOM 1042 O O . PHE A 1 126 ? 4.310 -3.187 -7.775 1.00 88.50 126 PHE A O 1
ATOM 1049 N N . LEU A 1 127 ? 3.502 -5.222 -8.296 1.00 89.12 127 LEU A N 1
ATOM 1050 C CA . LEU A 1 127 ? 3.760 -5.875 -7.009 1.00 89.12 127 LEU A CA 1
ATOM 1051 C C . LEU A 1 127 ? 4.444 -7.246 -7.239 1.00 89.12 127 LEU A C 1
ATOM 1053 O O . LEU A 1 127 ? 3.914 -8.290 -6.848 1.00 89.12 127 LEU A O 1
ATOM 1057 N N . PRO A 1 128 ? 5.607 -7.286 -7.917 1.00 89.25 128 PRO A N 1
ATOM 1058 C CA . PRO A 1 128 ? 6.202 -8.534 -8.379 1.00 89.25 128 PRO A CA 1
ATOM 1059 C C . PRO A 1 128 ? 6.609 -9.440 -7.210 1.00 89.25 128 PRO A C 1
ATOM 1061 O O . PRO A 1 128 ? 7.300 -9.015 -6.285 1.00 89.25 128 PRO A O 1
ATOM 1064 N N . LYS A 1 129 ? 6.169 -10.703 -7.254 1.00 88.00 129 LYS A N 1
ATOM 1065 C CA . LYS A 1 129 ? 6.338 -11.724 -6.203 1.00 88.00 129 LYS A CA 1
ATOM 1066 C C . LYS A 1 129 ? 5.847 -11.306 -4.809 1.00 88.00 129 LYS A C 1
ATOM 1068 O O . LYS A 1 129 ? 6.194 -11.946 -3.822 1.00 88.00 129 LYS A O 1
ATOM 1073 N N . TYR A 1 130 ? 4.972 -10.304 -4.717 1.00 87.50 130 TYR A N 1
ATOM 1074 C CA . TYR A 1 130 ? 4.405 -9.793 -3.461 1.00 87.50 130 TYR A CA 1
ATOM 1075 C C . TYR A 1 130 ? 3.376 -10.743 -2.803 1.00 87.50 130 TYR A C 1
ATOM 1077 O O . TYR A 1 130 ? 2.781 -10.456 -1.763 1.00 87.50 130 TYR A O 1
ATOM 1085 N N . ASN A 1 131 ? 3.119 -11.906 -3.406 1.00 88.88 131 ASN A N 1
ATOM 1086 C CA . ASN A 1 131 ? 2.249 -12.911 -2.814 1.00 88.88 131 ASN A CA 1
ATOM 1087 C C . ASN A 1 131 ? 2.993 -13.719 -1.736 1.00 88.88 131 ASN A C 1
ATOM 1089 O O . ASN A 1 131 ? 3.994 -14.369 -2.032 1.00 88.88 131 ASN A O 1
ATOM 1093 N N . LYS A 1 132 ? 2.447 -13.754 -0.511 1.00 88.62 132 LYS A N 1
ATOM 1094 C CA . LYS A 1 132 ? 3.000 -14.434 0.682 1.00 88.62 132 LYS A CA 1
ATOM 1095 C C . LYS A 1 132 ? 4.251 -13.760 1.270 1.00 88.62 132 LYS A C 1
ATOM 1097 O O . LYS A 1 132 ? 5.012 -14.403 1.997 1.00 88.62 132 LYS A O 1
ATOM 1102 N N . THR A 1 133 ? 4.459 -12.476 0.976 1.00 87.62 133 THR A N 1
ATOM 1103 C CA . THR A 1 133 ? 5.537 -11.649 1.544 1.00 87.62 133 THR A CA 1
ATOM 1104 C C . THR A 1 133 ? 5.046 -10.804 2.725 1.00 87.62 133 THR A C 1
ATOM 1106 O O . THR A 1 133 ? 3.851 -10.756 3.020 1.00 87.62 133 THR A O 1
ATOM 1109 N N . SER A 1 134 ? 5.976 -10.141 3.421 1.00 82.94 134 SER A N 1
ATOM 1110 C CA . SER A 1 134 ? 5.678 -9.159 4.474 1.00 82.94 134 SER A CA 1
ATOM 1111 C C . SER A 1 134 ? 6.058 -7.756 4.012 1.00 82.94 134 SER A C 1
ATOM 1113 O O . SER A 1 134 ? 7.115 -7.595 3.407 1.00 82.94 134 SER A O 1
ATOM 1115 N N . ASP A 1 135 ? 5.260 -6.750 4.376 1.00 75.38 135 ASP A N 1
ATOM 1116 C CA . ASP A 1 135 ? 5.579 -5.322 4.161 1.00 75.38 135 ASP A CA 1
ATOM 1117 C C . ASP A 1 135 ? 6.753 -4.818 5.017 1.00 75.38 135 ASP A C 1
ATOM 1119 O O . ASP A 1 135 ? 7.200 -3.680 4.882 1.00 75.38 135 ASP A O 1
ATOM 1123 N N . GLY A 1 136 ? 7.244 -5.665 5.919 1.00 76.88 136 GLY A N 1
ATOM 1124 C CA . GLY A 1 136 ? 8.394 -5.402 6.766 1.00 76.88 136 GLY A CA 1
ATOM 1125 C C . GLY A 1 136 ? 8.214 -5.944 8.176 1.00 76.88 136 GLY A C 1
ATOM 1126 O O . GLY A 1 136 ? 7.406 -6.847 8.429 1.00 76.88 136 GLY A O 1
ATOM 1127 N N . ASP A 1 137 ? 8.997 -5.354 9.070 1.00 81.56 137 ASP A N 1
ATOM 1128 C CA . ASP A 1 137 ? 9.058 -5.641 10.495 1.00 81.56 137 ASP A CA 1
ATOM 1129 C C . ASP A 1 137 ? 8.470 -4.440 11.240 1.00 81.56 137 ASP A C 1
ATOM 1131 O O . ASP A 1 137 ? 9.010 -3.335 11.173 1.00 81.56 137 ASP A O 1
ATOM 1135 N N . PHE A 1 138 ? 7.354 -4.656 11.933 1.00 81.94 138 PHE A N 1
ATOM 1136 C CA . PHE A 1 138 ? 6.639 -3.619 12.666 1.00 81.94 138 PHE A CA 1
ATOM 1137 C C . PHE A 1 138 ? 6.926 -3.754 14.157 1.00 81.94 138 PHE A C 1
ATOM 1139 O O . PHE A 1 138 ? 6.855 -4.850 14.711 1.00 81.94 138 PHE A O 1
ATOM 1146 N N . VAL A 1 139 ? 7.205 -2.629 14.812 1.00 82.75 139 VAL A N 1
ATOM 1147 C CA . VAL A 1 139 ? 7.197 -2.499 16.271 1.00 82.75 139 VAL A CA 1
ATOM 1148 C C . VAL A 1 139 ? 6.178 -1.423 16.600 1.00 82.75 139 VAL A C 1
ATOM 1150 O O . VAL A 1 139 ? 6.288 -0.304 16.104 1.00 82.75 139 VAL A O 1
ATOM 1153 N N . ILE A 1 140 ? 5.177 -1.773 17.401 1.00 82.56 140 ILE A N 1
ATOM 1154 C CA . ILE A 1 140 ? 4.148 -0.840 17.865 1.00 82.56 140 ILE A CA 1
ATOM 1155 C C . ILE A 1 140 ? 4.138 -0.795 19.391 1.00 82.56 140 ILE A C 1
ATOM 1157 O O . ILE A 1 140 ? 4.464 -1.780 20.058 1.00 82.56 140 ILE A O 1
ATOM 1161 N N . MET A 1 141 ? 3.716 0.338 19.936 1.00 83.50 141 MET A N 1
ATOM 1162 C CA . MET A 1 141 ? 3.444 0.488 21.361 1.00 83.50 141 MET A CA 1
ATOM 1163 C C . MET A 1 141 ? 2.117 -0.203 21.716 1.00 83.50 141 MET A C 1
ATOM 1165 O O . MET A 1 141 ? 1.124 -0.073 20.994 1.00 83.50 141 MET A O 1
ATOM 1169 N N . THR A 1 142 ? 2.103 -0.939 22.827 1.00 84.69 142 THR A N 1
ATOM 1170 C CA . THR A 1 142 ? 0.944 -1.704 23.326 1.00 84.69 142 THR A CA 1
ATOM 1171 C C . THR A 1 142 ? -0.024 -0.871 24.158 1.00 84.69 142 THR A C 1
ATOM 1173 O O . THR A 1 142 ? -1.116 -1.346 24.450 1.00 84.69 142 THR A O 1
ATOM 1176 N N . GLY A 1 143 ? 0.383 0.331 24.573 1.00 83.75 143 GLY A N 1
ATOM 1177 C CA . GLY A 1 143 ? -0.383 1.180 25.483 1.00 83.75 143 GLY A CA 1
ATOM 1178 C C . GLY A 1 143 ? -0.348 0.755 26.954 1.00 83.75 143 GLY A C 1
ATOM 1179 O O . GLY A 1 143 ? -1.161 1.224 27.745 1.00 83.75 143 GLY A O 1
ATOM 1180 N N . LYS A 1 144 ? 0.557 -0.162 27.327 1.00 85.62 144 LYS A N 1
ATOM 1181 C CA . LYS A 1 144 ? 0.678 -0.689 28.697 1.00 85.62 144 LYS A CA 1
ATOM 1182 C C . LYS A 1 144 ? 1.112 0.376 29.712 1.00 85.62 144 LYS A C 1
ATOM 1184 O O . LYS A 1 144 ? 0.666 0.337 30.856 1.00 85.62 144 LYS A O 1
ATOM 1189 N N . ASP A 1 145 ? 2.016 1.263 29.311 1.00 86.44 145 ASP A N 1
ATOM 1190 C CA . ASP A 1 145 ? 2.512 2.386 30.108 1.00 86.44 145 ASP A CA 1
ATOM 1191 C C . ASP A 1 145 ? 1.578 3.598 30.014 1.00 86.44 145 ASP A C 1
ATOM 1193 O O . ASP A 1 145 ? 1.301 4.259 31.012 1.00 86.44 145 ASP A O 1
ATOM 1197 N N . ASP A 1 146 ? 1.084 3.860 28.807 1.00 81.81 146 ASP A N 1
ATOM 1198 C CA . ASP A 1 146 ? 0.205 4.969 28.483 1.00 81.81 146 ASP A CA 1
ATOM 1199 C C . ASP A 1 146 ? -0.720 4.558 27.332 1.00 81.81 146 ASP A C 1
ATOM 1201 O O . ASP A 1 146 ? -0.267 4.333 26.205 1.00 81.81 146 ASP A O 1
ATOM 1205 N N . ILE A 1 147 ? -2.029 4.489 27.599 1.00 77.56 147 ILE A N 1
ATOM 1206 C CA . ILE A 1 147 ? -3.043 4.162 26.585 1.00 77.56 147 ILE A CA 1
ATOM 1207 C C . ILE A 1 147 ? -2.978 5.136 25.395 1.00 77.56 147 ILE A C 1
ATOM 1209 O O . ILE A 1 147 ? -3.327 4.772 24.269 1.00 77.56 147 ILE A O 1
ATOM 1213 N N . GLU A 1 148 ? -2.433 6.336 25.614 1.00 72.62 148 GLU A N 1
ATOM 1214 C CA . GLU A 1 148 ? -2.249 7.363 24.600 1.00 72.62 148 GLU A CA 1
ATOM 1215 C C . GLU A 1 148 ? -1.098 7.071 23.614 1.00 72.62 148 GLU A C 1
ATOM 1217 O O . GLU A 1 148 ? -0.858 7.821 22.665 1.00 72.62 148 GLU A O 1
ATOM 1222 N N . LYS A 1 149 ? -0.388 5.955 23.794 1.00 74.06 149 LYS A N 1
ATOM 1223 C CA . LYS A 1 149 ? 0.626 5.455 22.855 1.00 74.06 149 LYS A CA 1
ATOM 1224 C C . LYS A 1 149 ? 0.165 4.219 22.090 1.00 74.06 149 LYS A C 1
ATOM 1226 O O . LYS A 1 149 ? 0.821 3.847 21.121 1.00 74.06 149 LYS A O 1
ATOM 1231 N N . THR A 1 150 ? -0.934 3.573 22.493 1.00 71.81 150 THR A N 1
ATOM 1232 C CA . THR A 1 150 ? -1.449 2.347 21.852 1.00 71.81 150 THR A CA 1
ATOM 1233 C C . THR A 1 150 ? -1.552 2.539 20.340 1.00 71.81 150 THR A C 1
ATOM 1235 O O . THR A 1 150 ? -2.259 3.430 19.896 1.00 71.81 150 THR A O 1
ATOM 1238 N N . PHE A 1 151 ? -0.872 1.734 19.523 1.00 66.00 151 PHE A N 1
ATOM 1239 C CA . PHE A 1 151 ? -0.914 1.930 18.064 1.00 66.00 151 PHE A CA 1
ATOM 1240 C C . PHE A 1 151 ? -0.571 3.384 17.628 1.00 66.00 151 PHE A C 1
ATOM 1242 O O . PHE A 1 151 ? -1.239 3.946 16.772 1.00 66.00 151 PHE A O 1
ATOM 1249 N N . ALA A 1 152 ? 0.459 4.030 18.189 1.00 55.41 152 ALA A N 1
ATOM 1250 C CA . ALA A 1 152 ? 0.847 5.392 17.772 1.00 55.41 152 ALA A CA 1
ATOM 1251 C C . ALA A 1 152 ? 1.401 5.496 16.326 1.00 55.41 152 ALA A C 1
ATOM 1253 O O . ALA A 1 152 ? 1.528 6.591 15.784 1.00 55.41 152 ALA A O 1
ATOM 1254 N N . ILE A 1 153 ? 1.735 4.366 15.689 1.00 57.56 153 ILE A N 1
ATOM 1255 C CA . ILE A 1 153 ? 1.967 4.249 14.240 1.00 57.56 153 ILE A CA 1
ATOM 1256 C C . ILE A 1 153 ? 1.274 2.980 13.768 1.00 57.56 153 ILE A C 1
ATOM 1258 O O . ILE A 1 153 ? 1.474 1.912 14.357 1.00 57.56 153 ILE A O 1
ATOM 1262 N N . THR A 1 154 ? 0.462 3.090 12.718 1.00 59.69 154 THR A N 1
ATOM 1263 C CA . THR A 1 154 ? -0.468 2.023 12.337 1.00 59.69 154 THR A CA 1
ATOM 1264 C C . THR A 1 154 ? -0.440 1.744 10.848 1.00 59.69 154 THR A C 1
ATOM 1266 O O . THR A 1 154 ? -0.129 2.603 10.021 1.00 59.69 154 THR A O 1
ATOM 1269 N N . ASP A 1 155 ? -0.802 0.505 10.539 1.00 61.50 155 ASP A N 1
ATOM 1270 C CA . ASP A 1 155 ? -1.132 -0.015 9.215 1.00 61.50 155 ASP A CA 1
ATOM 1271 C C . ASP A 1 155 ? -2.508 0.477 8.709 1.00 61.50 155 ASP A C 1
ATOM 1273 O O . ASP A 1 155 ? -2.964 0.053 7.648 1.00 61.50 155 ASP A O 1
ATOM 1277 N N . GLY A 1 156 ? -3.177 1.363 9.462 1.00 61.06 156 GLY A N 1
ATOM 1278 C CA . GLY A 1 156 ? -4.539 1.839 9.213 1.00 61.06 156 GLY A CA 1
ATOM 1279 C C . GLY A 1 156 ? -5.644 0.982 9.843 1.00 61.06 156 GLY A C 1
ATOM 1280 O O . GLY A 1 156 ? -6.811 1.369 9.788 1.00 61.06 156 GLY A O 1
ATOM 1281 N N . ILE A 1 157 ? -5.315 -0.168 10.446 1.00 66.62 157 ILE A N 1
ATOM 1282 C CA . ILE A 1 157 ? -6.316 -1.152 10.904 1.00 66.62 157 ILE A CA 1
ATOM 1283 C C . ILE A 1 157 ? -6.830 -0.837 12.317 1.00 66.62 157 ILE A C 1
ATOM 1285 O O . ILE A 1 157 ? -8.017 -0.987 12.602 1.00 66.62 157 ILE A O 1
ATOM 1289 N N . ASN A 1 158 ? -5.934 -0.401 13.201 1.00 69.19 158 ASN A N 1
ATOM 1290 C CA . ASN A 1 158 ? -6.254 0.081 14.546 1.00 69.19 158 ASN A CA 1
ATOM 1291 C C . ASN A 1 158 ? -5.595 1.446 14.759 1.00 69.19 158 ASN A C 1
ATOM 1293 O O . ASN A 1 158 ? -4.701 1.794 14.001 1.00 69.19 158 ASN A O 1
ATOM 1297 N N . GLN A 1 159 ? -5.999 2.173 15.794 1.00 70.56 159 GLN A N 1
ATOM 1298 C CA . GLN A 1 159 ? -5.472 3.463 16.267 1.00 70.56 159 GLN A CA 1
ATOM 1299 C C . GLN A 1 159 ? -5.533 3.466 17.827 1.00 70.56 159 GLN A C 1
ATOM 1301 O O . GLN A 1 159 ? -6.130 2.539 18.385 1.00 70.56 159 GLN A O 1
ATOM 1306 N N . ARG A 1 160 ? -4.952 4.429 18.579 1.00 71.81 160 ARG A N 1
ATOM 1307 C CA . ARG A 1 160 ? -5.198 4.500 20.059 1.00 71.81 160 ARG A CA 1
ATOM 1308 C C . ARG A 1 160 ? -6.662 4.830 20.369 1.00 71.81 160 ARG A C 1
ATOM 1310 O O . ARG A 1 160 ? -7.268 5.381 19.482 1.00 71.81 160 ARG A O 1
ATOM 1317 N N . PRO A 1 161 ? -7.218 4.608 21.579 1.00 73.06 161 PRO A N 1
ATOM 1318 C CA . PRO A 1 161 ? -8.464 5.234 22.084 1.00 73.06 161 PRO A CA 1
ATOM 1319 C C . PRO A 1 161 ? -8.558 6.776 21.881 1.00 73.06 161 PRO A C 1
ATOM 1321 O O . PRO A 1 161 ? -7.519 7.406 21.716 1.00 73.06 161 PRO A O 1
ATOM 1324 N N . GLY A 1 162 ? -9.761 7.401 21.855 1.00 69.94 162 GLY A N 1
ATOM 1325 C CA . GLY A 1 162 ? -9.976 8.880 21.727 1.00 69.94 162 GLY A CA 1
ATOM 1326 C C . GLY A 1 162 ? -10.799 9.538 20.573 1.00 69.94 162 GLY A C 1
ATOM 1327 O O . GLY A 1 162 ? -11.908 9.978 20.853 1.00 69.94 162 GLY A O 1
ATOM 1328 N N . ILE A 1 163 ? -10.246 9.642 19.336 1.00 73.38 163 ILE A N 1
ATOM 1329 C CA . ILE A 1 163 ? -10.509 10.581 18.188 1.00 73.38 163 ILE A CA 1
ATOM 1330 C C . ILE A 1 163 ? -11.901 11.220 18.276 1.00 73.38 163 ILE A C 1
ATOM 1332 O O . ILE A 1 163 ? -12.917 10.593 17.955 1.00 73.38 163 ILE A O 1
ATOM 1336 N N . GLY A 1 164 ? -11.915 12.512 18.593 1.00 73.25 164 GLY A N 1
ATOM 1337 C CA . GLY A 1 164 ? -13.000 13.438 18.292 1.00 73.25 164 GLY A CA 1
ATOM 1338 C C . GLY A 1 164 ? -12.777 14.223 16.991 1.00 73.25 164 GLY A C 1
ATOM 1339 O O . GLY A 1 164 ? -11.675 14.353 16.482 1.00 73.25 164 GLY A O 1
ATOM 1340 N N . LYS A 1 165 ? -13.837 14.853 16.482 1.00 83.75 165 LYS A N 1
ATOM 1341 C CA . LYS A 1 165 ? -13.904 15.536 15.166 1.00 83.75 165 LYS A CA 1
ATOM 1342 C C . LYS A 1 165 ? -12.801 16.573 14.866 1.00 83.75 165 LYS A C 1
ATOM 1344 O O . LYS A 1 165 ? -12.621 16.948 13.713 1.00 83.75 165 LYS A O 1
ATOM 1349 N N . ASN A 1 166 ? -12.116 17.071 15.894 1.00 82.44 166 ASN A N 1
ATOM 1350 C CA . ASN A 1 166 ? -11.076 18.100 15.794 1.00 82.44 166 ASN A CA 1
ATOM 1351 C C . ASN A 1 166 ? -9.651 17.519 15.765 1.00 82.44 166 ASN A C 1
ATOM 1353 O O . ASN A 1 166 ? -8.692 18.263 15.573 1.00 82.44 166 ASN A O 1
ATOM 1357 N N . GLU A 1 167 ? -9.503 16.220 16.008 1.00 76.56 167 GLU A N 1
ATOM 1358 C CA . GLU A 1 167 ? -8.221 15.527 16.037 1.00 76.56 167 GLU A CA 1
ATOM 1359 C C . GLU A 1 167 ? -7.913 14.938 14.654 1.00 76.56 167 GLU A C 1
ATOM 1361 O O . GLU A 1 167 ? -8.800 14.493 13.920 1.00 76.56 167 GLU A O 1
ATOM 1366 N N . LYS A 1 168 ? -6.628 14.945 14.299 1.00 80.19 168 LYS A N 1
ATOM 1367 C CA . LYS A 1 168 ? -6.093 14.233 13.137 1.00 80.19 168 LYS A CA 1
ATOM 1368 C C . LYS A 1 168 ? -5.285 13.048 13.634 1.00 80.19 168 LYS A C 1
ATOM 1370 O O . LYS A 1 168 ? -4.663 13.134 14.691 1.00 80.19 168 LYS A O 1
ATOM 1375 N N . TYR A 1 169 ? -5.252 11.977 12.856 1.00 77.44 169 TYR A N 1
ATOM 1376 C CA . TYR A 1 169 ? -4.348 10.856 13.104 1.00 77.44 169 TYR A CA 1
ATOM 1377 C C . TYR A 1 169 ? -3.547 10.530 11.851 1.00 77.44 169 TYR A C 1
ATOM 1379 O O . TYR A 1 169 ? -3.783 11.074 10.769 1.00 77.44 169 TYR A O 1
ATOM 1387 N N . GLU A 1 170 ? -2.558 9.659 12.007 1.00 77.31 170 GLU A N 1
ATOM 1388 C CA . GLU A 1 170 ? -1.543 9.455 10.990 1.00 77.31 170 GLU A CA 1
ATOM 1389 C C . GLU A 1 170 ? -1.360 7.975 10.657 1.00 77.31 170 GLU A C 1
ATOM 1391 O O . GLU A 1 170 ? -1.122 7.137 11.525 1.00 77.31 170 GLU A O 1
ATOM 1396 N N . MET A 1 171 ? -1.444 7.655 9.368 1.00 78.56 171 MET A N 1
ATOM 1397 C CA . MET A 1 171 ? -1.360 6.291 8.851 1.00 78.56 171 MET A CA 1
ATOM 1398 C C . MET A 1 171 ? -0.106 6.137 7.996 1.00 78.56 171 MET A C 1
ATOM 1400 O O . MET A 1 171 ? 0.083 6.891 7.039 1.00 78.56 171 MET A O 1
ATOM 1404 N N . PHE A 1 172 ? 0.732 5.141 8.287 1.00 77.69 172 PHE A N 1
ATOM 1405 C CA . PHE A 1 172 ? 1.848 4.791 7.409 1.00 77.69 172 PHE A CA 1
ATOM 1406 C C . PHE A 1 172 ? 1.400 3.751 6.381 1.00 77.69 172 PHE A C 1
ATOM 1408 O O . PHE A 1 172 ? 0.893 2.692 6.743 1.00 77.69 172 PHE A O 1
ATOM 1415 N N . GLN A 1 173 ? 1.611 4.037 5.096 1.00 78.06 173 GLN A N 1
ATOM 1416 C CA . GLN A 1 173 ? 1.306 3.126 3.997 1.00 78.06 173 GLN A CA 1
ATOM 1417 C C . GLN A 1 173 ? 2.604 2.625 3.350 1.00 78.06 173 GLN A C 1
ATOM 1419 O O . GLN A 1 173 ? 3.243 3.368 2.597 1.00 78.06 173 GLN A O 1
ATOM 1424 N N . PRO A 1 174 ? 2.997 1.356 3.591 1.00 76.44 174 PRO A N 1
ATOM 1425 C CA . PRO A 1 174 ? 4.191 0.768 2.986 1.00 76.44 174 PRO A CA 1
ATOM 1426 C C . PRO A 1 174 ? 4.180 0.829 1.453 1.00 76.44 174 PRO A C 1
ATOM 1428 O O . PRO A 1 174 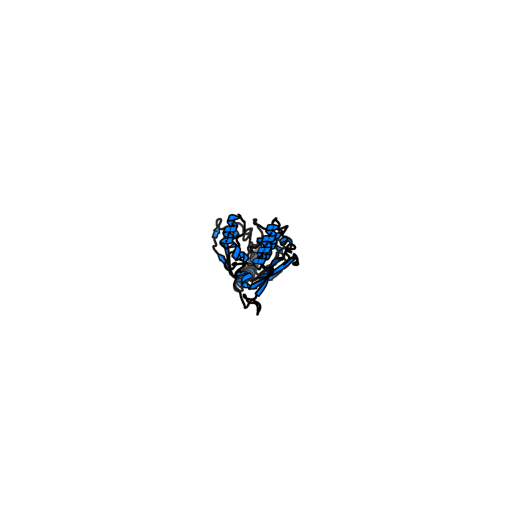? 5.209 1.118 0.852 1.00 76.44 174 PRO A O 1
ATOM 1431 N N . LEU A 1 175 ? 3.010 0.644 0.824 1.00 75.69 175 LEU A N 1
ATOM 1432 C CA . LEU A 1 175 ? 2.846 0.647 -0.637 1.00 75.69 175 LEU A CA 1
ATOM 1433 C C . LEU A 1 175 ? 3.180 1.989 -1.309 1.00 75.69 175 LEU A C 1
ATOM 1435 O O . LEU A 1 175 ? 3.488 2.006 -2.498 1.00 75.69 175 LEU A O 1
ATOM 1439 N N . THR A 1 176 ? 3.123 3.107 -0.578 1.00 74.50 176 THR A N 1
ATOM 1440 C CA . THR A 1 176 ? 3.486 4.440 -1.096 1.00 74.50 176 THR A CA 1
ATOM 1441 C C . THR A 1 176 ? 4.742 5.012 -0.443 1.00 74.50 176 THR A C 1
ATOM 1443 O O . THR A 1 176 ? 5.115 6.151 -0.723 1.00 74.50 176 THR A O 1
ATOM 1446 N N . CYS A 1 177 ? 5.390 4.240 0.438 1.00 73.44 177 CYS A N 1
ATOM 1447 C CA . CYS A 1 177 ? 6.522 4.659 1.268 1.00 73.44 177 CYS A CA 1
ATOM 1448 C C . CYS A 1 177 ? 6.273 5.970 2.048 1.00 73.44 177 CYS A C 1
ATOM 1450 O O . CYS A 1 177 ? 7.222 6.676 2.402 1.00 73.44 177 CYS A O 1
ATOM 1452 N N . ARG A 1 178 ? 5.005 6.315 2.317 1.00 73.56 178 ARG A N 1
ATOM 1453 C CA . ARG A 1 178 ? 4.592 7.611 2.869 1.00 73.56 178 ARG A CA 1
ATOM 1454 C C . ARG A 1 178 ? 3.599 7.445 4.021 1.00 73.56 178 ARG A C 1
ATOM 1456 O O . ARG A 1 178 ? 2.877 6.459 4.142 1.00 73.56 178 ARG A O 1
ATOM 1463 N N . LYS A 1 179 ? 3.601 8.455 4.883 1.00 74.75 179 LYS A N 1
ATOM 1464 C CA . LYS A 1 179 ? 2.659 8.679 5.972 1.00 74.75 179 LYS A CA 1
ATOM 1465 C C . LYS A 1 179 ? 1.621 9.712 5.526 1.00 74.75 179 LYS A C 1
ATOM 1467 O O . LYS A 1 179 ? 2.003 10.739 4.971 1.00 74.75 179 LYS A O 1
ATOM 1472 N N . TYR A 1 180 ? 0.343 9.439 5.754 1.00 78.38 180 TYR A N 1
ATOM 1473 C CA . TYR A 1 180 ? -0.765 10.347 5.454 1.00 78.38 180 TYR A CA 1
ATOM 1474 C C . TYR A 1 180 ? -1.357 10.883 6.752 1.00 78.38 180 TYR A C 1
ATOM 1476 O O . TYR A 1 180 ? -1.492 10.119 7.710 1.00 78.38 180 TYR A O 1
ATOM 1484 N N . SER A 1 181 ? -1.731 12.164 6.771 1.00 84.31 181 SER A N 1
ATOM 1485 C CA . SER A 1 181 ? -2.586 12.720 7.819 1.00 84.31 181 SER A CA 1
ATOM 1486 C C . SER A 1 181 ? -4.044 12.550 7.405 1.00 84.31 181 SER A C 1
ATOM 1488 O O . SER A 1 181 ? -4.398 12.796 6.247 1.00 84.31 181 SER A O 1
ATOM 1490 N N . LEU A 1 182 ? -4.871 12.067 8.329 1.00 83.88 182 LEU A N 1
ATOM 1491 C CA . LEU A 1 182 ? -6.293 11.847 8.117 1.00 83.88 182 LEU A CA 1
ATOM 1492 C C . LEU A 1 182 ? -7.084 12.789 9.023 1.00 83.88 182 LEU A C 1
ATOM 1494 O O . LEU A 1 182 ? -7.008 12.701 10.252 1.00 83.88 182 LEU A O 1
ATOM 1498 N N . GLY A 1 183 ? -7.839 13.685 8.393 1.00 86.19 183 GLY A N 1
ATOM 1499 C CA . GLY A 1 183 ? -8.778 14.591 9.037 1.00 86.19 183 GLY A CA 1
ATOM 1500 C C . GLY A 1 183 ? -10.201 14.038 9.035 1.00 86.19 183 GLY A C 1
ATOM 1501 O O . GLY A 1 183 ? -10.559 13.170 8.234 1.00 86.19 183 GLY A O 1
ATOM 1502 N N . TYR A 1 184 ? -11.025 14.548 9.949 1.00 85.94 184 TYR A N 1
ATOM 1503 C CA . TYR A 1 184 ? -12.451 14.233 10.021 1.00 85.94 184 TYR A CA 1
ATOM 1504 C C . TYR A 1 184 ? -13.169 14.630 8.720 1.00 85.94 184 TYR A C 1
ATOM 1506 O O . TYR A 1 184 ? -13.141 15.787 8.302 1.00 85.94 184 TYR A O 1
ATOM 1514 N N . SER A 1 185 ? -13.845 13.671 8.084 1.00 79.31 185 SER A N 1
ATOM 1515 C CA . SER A 1 185 ? -14.365 13.804 6.716 1.00 79.31 185 SER A CA 1
ATOM 1516 C C . SER A 1 185 ? -15.800 14.348 6.638 1.00 79.31 185 SER A C 1
ATOM 1518 O O . SER A 1 185 ? -16.520 14.052 5.683 1.00 79.31 185 SER A O 1
ATOM 1520 N N . SER A 1 186 ? -16.274 15.066 7.663 1.00 75.19 186 SER A N 1
ATOM 1521 C CA . SER A 1 186 ? -17.683 15.486 7.844 1.00 75.19 186 SER A CA 1
ATOM 1522 C C . SER A 1 186 ? -18.729 14.353 7.901 1.00 75.19 186 SER A C 1
ATOM 1524 O O . SER A 1 186 ? -19.930 14.615 7.877 1.00 75.19 186 SER A O 1
ATOM 1526 N N . HIS A 1 187 ? -18.296 13.090 7.989 1.00 74.25 187 HIS A N 1
ATOM 1527 C CA . HIS A 1 187 ? -19.191 11.935 8.009 1.00 74.25 187 HIS A CA 1
ATOM 1528 C C . HIS A 1 187 ? -19.369 11.400 9.431 1.00 74.2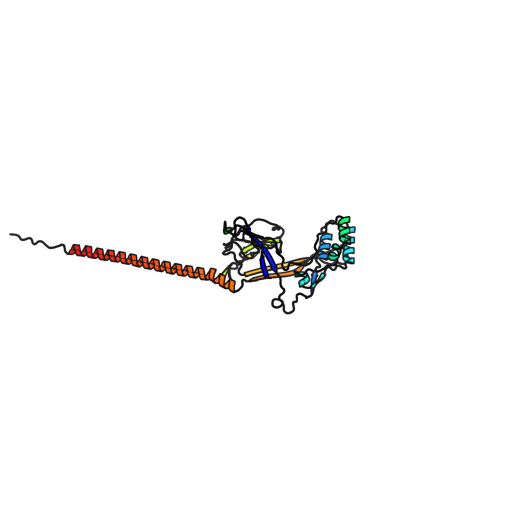5 187 HIS A C 1
ATOM 1530 O O . HIS A 1 187 ? -18.412 10.991 10.085 1.00 74.25 187 HIS A O 1
ATOM 1536 N N . GLU A 1 188 ? -20.614 11.359 9.889 1.00 79.56 188 GLU A N 1
ATOM 1537 C CA . GLU A 1 188 ? -21.030 10.735 11.143 1.00 79.56 188 GLU A CA 1
ATOM 1538 C C . GLU A 1 188 ? -22.243 9.856 10.885 1.00 79.56 188 GLU A C 1
ATOM 1540 O O . GLU A 1 188 ? -23.151 10.230 10.141 1.00 79.56 188 GLU A O 1
ATOM 1545 N N . GLY A 1 189 ? -22.277 8.695 11.528 1.00 78.50 189 GLY A N 1
ATOM 1546 C CA . GLY A 1 189 ? -23.393 7.785 11.369 1.00 78.50 189 GLY A CA 1
ATOM 1547 C C . GLY A 1 189 ? -23.248 6.519 12.190 1.00 78.50 189 GLY A C 1
ATOM 1548 O O . GLY A 1 189 ? -22.591 6.484 13.231 1.00 78.50 189 GLY A O 1
ATOM 1549 N N . TYR A 1 190 ? -23.912 5.476 11.702 1.00 77.56 190 TYR A N 1
ATOM 1550 C CA . TYR A 1 190 ? -23.891 4.153 12.299 1.00 77.56 190 TYR A CA 1
ATOM 1551 C C . TYR A 1 190 ? -23.482 3.135 11.241 1.00 77.56 190 TYR A C 1
ATOM 1553 O O . TYR A 1 190 ? -24.245 2.841 10.321 1.00 77.56 190 TYR A O 1
ATOM 1561 N N . THR A 1 191 ? -22.297 2.554 11.392 1.00 74.31 191 THR A N 1
ATOM 1562 C CA . THR A 1 191 ? -21.845 1.434 10.562 1.00 74.31 191 THR A CA 1
ATOM 1563 C C . THR A 1 191 ? -22.284 0.146 11.257 1.00 74.31 191 THR A C 1
ATOM 1565 O O . THR A 1 191 ? -21.829 -0.152 12.357 1.00 74.31 191 THR A O 1
ATOM 1568 N N . TYR A 1 192 ? -23.241 -0.578 10.668 1.00 74.94 192 TYR A N 1
ATOM 1569 C CA . TYR A 1 192 ? -23.880 -1.763 11.275 1.00 74.94 192 TYR A CA 1
ATOM 1570 C C . TYR A 1 192 ? -24.447 -1.522 12.693 1.00 74.94 192 TYR A C 1
ATOM 1572 O O . TYR A 1 192 ? -24.366 -2.377 13.570 1.00 74.94 192 TYR A O 1
ATOM 1580 N N . GLY A 1 193 ? -25.008 -0.332 12.941 1.00 74.69 193 GLY A N 1
ATOM 1581 C CA . GLY A 1 193 ? -25.559 0.040 14.253 1.00 74.69 193 GLY A CA 1
ATOM 1582 C C . GLY A 1 193 ? -24.516 0.433 15.310 1.00 74.69 193 GLY A C 1
ATOM 1583 O O . GLY A 1 193 ? -24.897 0.796 16.422 1.00 74.69 193 GLY A O 1
ATOM 1584 N N . ILE A 1 194 ? -23.223 0.411 14.974 1.00 75.75 194 ILE A N 1
ATOM 1585 C CA . ILE A 1 194 ? -22.127 0.904 15.816 1.00 75.75 194 ILE A CA 1
ATOM 1586 C C . ILE A 1 194 ? -21.877 2.382 15.463 1.00 75.75 194 ILE A C 1
ATOM 1588 O O . ILE A 1 194 ? -21.710 2.674 14.277 1.00 75.75 194 ILE A O 1
ATOM 1592 N N . PRO A 1 195 ? -21.849 3.317 16.437 1.00 78.75 195 PRO A N 1
ATOM 1593 C CA . PRO A 1 195 ? -21.502 4.715 16.180 1.00 78.75 195 PRO A CA 1
ATOM 1594 C C . PRO A 1 195 ? -20.131 4.830 15.507 1.00 78.75 195 PRO A C 1
ATOM 1596 O O . PRO A 1 195 ? -19.150 4.277 16.007 1.00 78.75 195 PRO A O 1
ATOM 1599 N N . SER A 1 196 ? -20.060 5.546 14.387 1.00 79.94 196 SER A N 1
ATOM 1600 C CA . SER A 1 196 ? -18.844 5.680 13.586 1.00 79.94 196 SER A CA 1
ATOM 1601 C C . SER A 1 196 ? -18.626 7.116 13.109 1.00 79.94 196 SER A C 1
ATOM 1603 O O . SER A 1 196 ? -19.564 7.867 12.831 1.00 79.94 196 SER A O 1
ATOM 1605 N N . VAL A 1 197 ? -17.348 7.490 13.031 1.00 83.12 197 VAL A N 1
ATOM 1606 C CA . VAL A 1 197 ? -16.871 8.798 12.576 1.00 83.12 197 VAL A CA 1
ATOM 1607 C C . VAL A 1 197 ? -15.955 8.558 11.380 1.00 83.12 197 VAL A C 1
ATOM 1609 O O . VAL A 1 197 ? -15.037 7.743 11.461 1.00 83.12 197 VAL A O 1
ATOM 1612 N N . GLY A 1 198 ? -16.232 9.221 10.260 1.00 80.56 198 GLY A N 1
ATOM 1613 C CA . GLY A 1 198 ? -15.462 9.097 9.028 1.00 80.56 198 GLY A CA 1
ATOM 1614 C C . GLY A 1 198 ? -14.226 9.990 9.022 1.00 80.56 198 GLY A C 1
ATOM 1615 O O . GLY A 1 198 ? -14.269 11.141 9.464 1.00 80.56 198 GLY A O 1
ATOM 1616 N N . TYR A 1 199 ? -13.137 9.450 8.481 1.00 84.44 199 TYR A N 1
ATOM 1617 C CA . TYR A 1 199 ? -11.872 10.146 8.277 1.00 84.44 199 TYR A CA 1
ATOM 1618 C C . TYR A 1 199 ? -11.398 9.946 6.843 1.00 84.44 199 TYR A C 1
ATOM 1620 O O . TYR A 1 199 ? -11.592 8.884 6.248 1.00 84.44 199 TYR A O 1
ATOM 1628 N N . SER A 1 200 ? -10.769 10.975 6.292 1.00 82.25 200 SER A N 1
ATOM 1629 C CA . SER A 1 200 ? -10.248 11.007 4.927 1.00 82.25 200 SER A CA 1
ATOM 1630 C C . SER A 1 200 ? -8.833 11.562 4.929 1.00 82.25 200 SER A C 1
ATOM 1632 O O . SER A 1 200 ? -8.499 12.401 5.761 1.00 82.25 200 SER A O 1
ATOM 1634 N N . ILE A 1 201 ? -8.009 11.117 3.981 1.00 81.25 201 ILE A N 1
ATOM 1635 C CA . ILE A 1 201 ? -6.674 11.685 3.765 1.00 81.25 201 ILE A CA 1
ATOM 1636 C C . ILE A 1 201 ? -6.822 13.175 3.438 1.00 81.25 201 ILE A C 1
ATOM 1638 O O . ILE A 1 201 ? -7.532 13.523 2.495 1.00 81.25 201 ILE A O 1
ATOM 1642 N N . ASP A 1 202 ? -6.141 14.031 4.201 1.00 84.00 202 ASP A N 1
ATOM 1643 C CA . ASP A 1 202 ? -6.097 15.471 3.944 1.00 84.00 202 ASP A CA 1
ATOM 1644 C C . ASP A 1 202 ? -5.503 15.754 2.556 1.00 84.00 202 ASP A C 1
ATOM 1646 O O . ASP A 1 202 ? -4.483 15.161 2.194 1.00 84.00 202 ASP A O 1
ATOM 1650 N N . GLU A 1 203 ? -6.065 16.715 1.814 1.00 75.88 203 GLU A N 1
ATOM 1651 C CA . GLU A 1 203 ? -5.562 17.116 0.487 1.00 75.88 203 GLU A CA 1
ATOM 1652 C C . GLU A 1 203 ? -4.066 17.488 0.524 1.00 75.88 203 GLU A C 1
ATOM 1654 O O . GLU A 1 203 ? -3.275 17.035 -0.307 1.00 75.88 203 GLU A O 1
ATOM 1659 N N . ASP A 1 204 ? -3.657 18.200 1.576 1.00 77.44 204 ASP A N 1
ATOM 1660 C CA . ASP A 1 204 ? -2.270 18.559 1.884 1.00 77.44 204 ASP A CA 1
ATOM 1661 C C . ASP A 1 204 ? -1.308 17.358 1.956 1.00 77.44 204 ASP A C 1
ATOM 1663 O O . ASP A 1 204 ? -0.116 17.527 1.707 1.00 77.44 204 ASP A O 1
ATOM 1667 N N . SER A 1 205 ? -1.781 16.146 2.279 1.00 74.06 205 SER A N 1
ATOM 1668 C CA . SER A 1 205 ? -0.932 14.944 2.377 1.00 74.06 205 SER A CA 1
ATOM 1669 C C . SER A 1 205 ? -0.485 14.406 1.008 1.00 74.06 205 SER A C 1
ATOM 1671 O O . SER A 1 205 ? 0.464 13.614 0.921 1.00 74.06 205 SER A O 1
ATOM 1673 N N . TYR A 1 206 ? -1.149 14.819 -0.077 1.00 70.75 206 TYR A N 1
ATOM 1674 C CA . TYR A 1 206 ? -0.755 14.453 -1.438 1.00 70.75 206 TYR A CA 1
ATOM 1675 C C . TYR A 1 206 ? 0.403 15.311 -1.967 1.00 70.75 206 TYR A C 1
ATOM 1677 O O . TYR A 1 206 ? 1.148 14.833 -2.827 1.00 70.75 206 TYR A O 1
ATOM 1685 N N . ASP A 1 207 ? 0.628 16.514 -1.422 1.00 71.56 207 ASP A N 1
ATOM 1686 C CA . ASP A 1 207 ? 1.748 17.378 -1.811 1.00 71.56 207 ASP A CA 1
ATOM 1687 C C . ASP A 1 207 ? 3.091 16.676 -1.540 1.00 71.56 207 ASP A C 1
ATOM 1689 O O . ASP A 1 207 ? 3.506 16.458 -0.398 1.00 71.56 207 ASP A O 1
ATOM 1693 N N . GLY A 1 208 ? 3.772 16.290 -2.622 1.00 61.69 208 GLY A N 1
ATOM 1694 C CA . GLY A 1 208 ? 5.057 15.604 -2.567 1.00 61.69 208 GLY A CA 1
ATOM 1695 C C . GLY A 1 208 ? 6.279 16.499 -2.384 1.00 61.69 208 GLY A C 1
ATOM 1696 O O . GLY A 1 208 ? 7.352 15.958 -2.130 1.00 61.69 208 GLY A O 1
ATOM 1697 N N . VAL A 1 209 ? 6.126 17.821 -2.483 1.00 68.06 209 VAL A N 1
ATOM 1698 C CA . VAL A 1 209 ? 7.168 18.804 -2.154 1.00 68.06 209 VAL A CA 1
ATOM 1699 C C . VAL A 1 209 ? 7.152 19.076 -0.650 1.00 68.06 209 VAL A C 1
ATOM 1701 O O . VAL A 1 209 ? 8.202 19.069 -0.012 1.00 68.06 209 VAL A O 1
ATOM 1704 N N . LYS A 1 210 ? 5.956 19.247 -0.074 1.00 67.25 210 LYS A N 1
ATOM 1705 C CA . LYS A 1 210 ? 5.747 19.470 1.364 1.00 67.25 210 LYS A CA 1
ATOM 1706 C C . LYS A 1 210 ? 5.999 18.213 2.205 1.00 67.25 210 LYS A C 1
ATOM 1708 O O . LYS A 1 210 ? 6.594 18.308 3.275 1.00 67.25 210 LYS A O 1
ATOM 1713 N N . ASN A 1 211 ? 5.592 17.034 1.722 1.00 65.38 211 ASN A N 1
ATOM 1714 C CA . ASN A 1 211 ? 5.652 15.774 2.476 1.00 65.38 211 ASN A CA 1
ATOM 1715 C C . ASN A 1 211 ? 6.692 14.804 1.890 1.00 65.38 211 ASN A C 1
ATOM 1717 O O . ASN A 1 211 ? 6.369 13.796 1.246 1.00 65.38 211 ASN A O 1
ATOM 1721 N N . ILE A 1 212 ? 7.971 15.106 2.116 1.00 56.75 212 ILE A N 1
ATOM 1722 C CA . ILE A 1 212 ? 9.087 14.228 1.742 1.00 56.75 212 ILE A CA 1
ATOM 1723 C C . ILE A 1 212 ? 9.053 12.979 2.640 1.00 56.75 212 ILE A C 1
ATOM 1725 O O . ILE A 1 212 ? 9.078 13.079 3.865 1.00 56.75 212 ILE A O 1
ATOM 1729 N N . GLY A 1 213 ? 8.969 11.786 2.048 1.00 45.69 213 GLY A N 1
ATOM 1730 C CA . GLY A 1 213 ? 8.896 10.542 2.818 1.00 45.69 213 GLY A CA 1
ATOM 1731 C C . GLY A 1 213 ? 10.271 10.058 3.279 1.00 45.69 213 GLY A C 1
ATOM 1732 O O . GLY A 1 213 ? 11.128 9.864 2.426 1.00 45.69 213 GLY A O 1
ATOM 1733 N N . TYR A 1 214 ? 10.457 9.851 4.593 1.00 33.56 214 TYR A N 1
ATOM 1734 C CA . TYR A 1 214 ? 11.063 8.657 5.232 1.00 33.56 214 TYR A CA 1
ATOM 1735 C C . TYR A 1 214 ? 11.176 8.826 6.775 1.00 33.56 214 TYR A C 1
ATOM 1737 O O . TYR A 1 214 ? 11.846 9.736 7.234 1.00 33.56 214 TYR A O 1
ATOM 1745 N N . ARG A 1 215 ? 10.577 7.895 7.550 1.00 34.94 215 ARG A N 1
ATOM 1746 C CA . ARG A 1 215 ? 10.767 7.581 9.005 1.00 34.94 215 ARG A CA 1
ATOM 1747 C C . ARG A 1 215 ? 10.859 8.721 10.056 1.00 34.94 215 ARG A C 1
ATOM 1749 O O . ARG A 1 215 ? 11.957 9.201 10.302 1.00 34.94 215 ARG A O 1
ATOM 1756 N N . TYR A 1 216 ? 9.787 8.945 10.842 1.00 36.91 216 TYR A N 1
ATOM 1757 C CA . TYR A 1 216 ? 9.811 9.694 12.128 1.00 36.91 216 TYR A CA 1
ATOM 1758 C C . TYR A 1 216 ? 8.774 9.179 13.166 1.00 36.91 216 TYR A C 1
ATOM 1760 O O . TYR A 1 216 ? 7.865 8.427 12.801 1.00 36.91 216 TYR A O 1
ATOM 1768 N N . GLU A 1 217 ? 8.953 9.550 14.446 1.00 29.05 217 GLU A N 1
ATOM 1769 C CA . GLU A 1 217 ? 8.142 9.160 15.628 1.00 29.05 217 GLU A CA 1
ATOM 1770 C C . GLU A 1 217 ? 6.843 9.971 15.789 1.00 29.05 217 GLU A C 1
ATOM 1772 O O . GLU A 1 217 ? 6.826 11.160 15.476 1.00 29.05 217 GLU A O 1
ATOM 1777 N N . ASN A 1 218 ? 5.773 9.343 16.309 1.00 34.84 218 ASN A N 1
ATOM 1778 C CA . ASN A 1 218 ? 4.403 9.889 16.296 1.00 34.84 218 ASN A CA 1
ATOM 1779 C C . ASN A 1 218 ? 3.594 9.576 17.577 1.00 34.84 218 ASN A C 1
ATOM 1781 O O . ASN A 1 218 ? 3.944 8.678 18.345 1.00 34.84 218 ASN A O 1
ATOM 1785 N N . LEU A 1 219 ? 2.475 10.294 17.739 1.00 29.66 219 LEU A N 1
ATOM 1786 C CA . LEU A 1 219 ? 1.396 10.160 18.735 1.00 29.66 219 LEU A CA 1
ATOM 1787 C C . LEU A 1 219 ? 0.051 10.527 18.035 1.00 29.66 219 LEU A C 1
ATOM 1789 O O . LEU A 1 219 ? 0.101 11.282 17.070 1.00 29.66 219 LEU A O 1
ATOM 1793 N N . GLU A 1 220 ? -1.115 10.067 18.538 1.00 35.00 220 GLU A N 1
ATOM 1794 C CA . GLU A 1 220 ? -2.471 10.724 18.525 1.00 35.00 220 GLU A CA 1
ATOM 1795 C C . GLU A 1 220 ? -3.773 9.811 18.405 1.00 35.00 220 GLU A C 1
ATOM 1797 O O . GLU A 1 220 ? -3.668 8.680 17.938 1.00 35.00 220 GLU A O 1
ATOM 1802 N N . LYS A 1 221 ? -4.957 10.252 18.948 1.00 29.75 221 LYS A N 1
ATOM 1803 C CA . LYS A 1 221 ? -6.128 9.561 19.665 1.00 29.75 221 LYS A CA 1
ATOM 1804 C C . LYS A 1 221 ? -7.282 9.081 18.757 1.00 29.75 221 LYS A C 1
ATOM 1806 O O . LYS A 1 221 ? -7.658 9.949 18.002 1.00 29.75 221 LYS A O 1
ATOM 1811 N N . ALA A 1 222 ? -7.936 7.883 18.920 1.00 30.50 222 ALA A N 1
ATOM 1812 C CA . ALA A 1 222 ? -9.150 7.248 18.230 1.00 30.50 222 ALA A CA 1
ATOM 1813 C C . ALA A 1 222 ? -10.191 6.423 19.058 1.00 30.50 222 ALA A C 1
ATOM 1815 O O . ALA A 1 222 ? -9.900 5.327 19.490 1.00 30.50 222 ALA A O 1
ATOM 1816 N N . LEU A 1 223 ? -11.465 6.831 19.220 1.00 38.84 223 LEU A N 1
ATOM 1817 C CA . LEU A 1 223 ? -12.380 6.378 20.313 1.00 38.84 223 LEU A CA 1
ATOM 1818 C C . LEU A 1 223 ? -12.135 4.990 20.987 1.00 38.84 223 LEU A C 1
ATOM 1820 O O . LEU A 1 223 ? -11.773 4.976 22.161 1.00 38.84 223 LEU A O 1
ATOM 1824 N N . THR A 1 224 ? -12.289 3.853 20.286 1.00 48.03 224 THR A N 1
ATOM 1825 C CA . THR A 1 224 ? -11.826 2.494 20.699 1.00 48.03 224 THR A CA 1
ATOM 1826 C C . THR A 1 224 ? -10.673 1.947 19.843 1.00 48.03 224 THR A C 1
ATOM 1828 O O . THR A 1 224 ? -10.222 0.824 20.050 1.00 48.03 224 THR A O 1
ATOM 1831 N N . GLY A 1 225 ? -10.219 2.708 18.851 1.00 56.00 225 GLY A N 1
ATOM 1832 C CA . GLY A 1 225 ? -9.130 2.363 17.946 1.00 56.00 225 GLY A CA 1
ATOM 1833 C C . GLY A 1 225 ? -9.534 1.639 16.665 1.00 56.00 225 GLY A C 1
ATOM 1834 O O . GLY A 1 225 ? -8.815 1.733 15.676 1.00 56.00 225 GLY A O 1
ATOM 1835 N N . HIS A 1 226 ? -10.642 0.899 16.654 1.00 69.75 226 HIS A N 1
ATOM 1836 C CA . HIS A 1 226 ? -10.876 -0.123 15.628 1.00 69.75 226 HIS A CA 1
ATOM 1837 C C . HIS A 1 226 ? -11.548 0.397 14.348 1.00 69.75 226 HIS A C 1
ATOM 1839 O O . HIS A 1 226 ? -12.634 0.976 14.387 1.00 69.75 226 HIS A O 1
ATOM 1845 N N . THR A 1 227 ? -10.953 0.085 13.194 1.00 66.50 227 THR A N 1
ATOM 1846 C CA . THR A 1 227 ? -11.544 0.331 11.871 1.00 66.50 227 THR A CA 1
ATOM 1847 C C . THR A 1 227 ? -12.666 -0.678 11.580 1.00 66.50 227 THR A C 1
ATOM 1849 O O . THR A 1 227 ? -12.411 -1.867 11.400 1.00 66.50 227 THR A O 1
ATOM 1852 N N . VAL A 1 228 ? -13.920 -0.208 11.521 1.00 65.12 228 VAL A N 1
ATOM 1853 C CA . VAL A 1 228 ? -15.119 -1.052 11.278 1.00 65.12 228 VAL A CA 1
ATOM 1854 C C . VAL A 1 228 ? -15.417 -1.236 9.781 1.00 65.12 228 VAL A C 1
ATOM 1856 O O . VAL A 1 228 ? -15.905 -2.284 9.357 1.00 65.12 228 VAL A O 1
ATOM 1859 N N . ASN A 1 229 ? -15.112 -0.220 8.976 1.00 71.44 229 ASN A N 1
ATOM 1860 C CA . ASN A 1 229 ? -15.125 -0.257 7.517 1.00 71.44 229 ASN A CA 1
ATOM 1861 C C . ASN A 1 229 ? -14.037 0.703 7.014 1.00 71.44 229 ASN A C 1
ATOM 1863 O O . ASN A 1 229 ? -13.892 1.793 7.571 1.00 71.44 229 ASN A O 1
ATOM 1867 N N . ALA A 1 230 ? -13.282 0.316 5.990 1.00 72.31 230 ALA A N 1
ATOM 1868 C CA . ALA A 1 230 ? -12.351 1.200 5.300 1.00 72.31 230 ALA A CA 1
ATOM 1869 C C . ALA A 1 230 ? -12.311 0.913 3.800 1.00 72.31 230 ALA A C 1
ATOM 1871 O O . ALA A 1 230 ? -12.415 -0.230 3.357 1.00 72.31 230 ALA A O 1
ATOM 1872 N N . ASN A 1 231 ? -12.085 1.972 3.029 1.00 77.94 231 ASN A N 1
ATOM 1873 C CA . ASN A 1 231 ? -11.845 1.915 1.598 1.00 77.94 231 ASN A CA 1
ATOM 1874 C C . ASN A 1 231 ? -10.554 2.687 1.295 1.00 77.94 231 ASN A C 1
ATOM 1876 O O . ASN A 1 231 ? -10.457 3.874 1.605 1.00 77.94 231 ASN A O 1
ATOM 1880 N N . PHE A 1 232 ? -9.556 2.013 0.728 1.00 78.56 232 PHE A N 1
ATOM 1881 C CA . PHE A 1 232 ? -8.302 2.628 0.301 1.00 78.56 232 PHE A CA 1
ATOM 1882 C C . PHE A 1 232 ? -8.139 2.475 -1.209 1.00 78.56 232 PHE A C 1
ATOM 1884 O O . PHE A 1 232 ? -8.051 1.360 -1.724 1.00 78.56 232 PHE A O 1
ATOM 1891 N N . ARG A 1 233 ? -8.063 3.608 -1.912 1.00 78.38 233 ARG A N 1
ATOM 1892 C CA . ARG A 1 233 ? -7.898 3.665 -3.366 1.00 78.38 233 ARG A CA 1
ATOM 1893 C C . ARG A 1 233 ? -6.570 4.296 -3.737 1.00 78.38 233 ARG A C 1
ATOM 1895 O O . ARG A 1 233 ? -6.223 5.363 -3.242 1.00 78.38 233 ARG A O 1
ATOM 1902 N N . ILE A 1 234 ? -5.856 3.652 -4.653 1.00 80.00 234 ILE A N 1
ATOM 1903 C CA . ILE A 1 234 ? -4.590 4.143 -5.199 1.00 80.00 234 ILE A CA 1
ATOM 1904 C C . ILE A 1 234 ? -4.546 3.926 -6.711 1.00 80.00 234 ILE A C 1
ATOM 1906 O O . ILE A 1 234 ? -4.990 2.893 -7.208 1.00 80.00 234 ILE A O 1
ATOM 1910 N N . GLN A 1 235 ? -3.985 4.887 -7.445 1.00 82.44 235 GLN A N 1
ATOM 1911 C CA . GLN A 1 235 ? -3.734 4.769 -8.879 1.00 82.44 235 GLN A CA 1
ATOM 1912 C C . GLN A 1 235 ? -2.230 4.700 -9.150 1.00 82.44 235 GLN A C 1
ATOM 1914 O O . GLN A 1 235 ? -1.473 5.577 -8.733 1.00 82.44 235 GLN A O 1
ATOM 1919 N N . PHE A 1 236 ? -1.807 3.668 -9.876 1.00 82.31 236 PHE A N 1
ATOM 1920 C CA . PHE A 1 236 ? -0.441 3.516 -10.356 1.00 82.31 236 PHE A CA 1
ATOM 1921 C C . PHE A 1 236 ? -0.335 4.127 -11.751 1.00 82.31 236 PHE A C 1
ATOM 1923 O O . PHE A 1 236 ? -0.996 3.699 -12.704 1.00 82.31 236 PHE A O 1
ATOM 1930 N N . ASN A 1 237 ? 0.518 5.139 -11.857 1.00 84.56 237 ASN A N 1
ATOM 1931 C CA . ASN A 1 237 ? 0.771 5.870 -13.087 1.00 84.56 237 ASN A CA 1
ATOM 1932 C C . ASN A 1 237 ? 2.208 5.635 -13.553 1.00 84.56 237 ASN A C 1
ATOM 1934 O O . ASN A 1 237 ? 3.119 5.554 -12.730 1.00 84.56 237 ASN A O 1
ATOM 1938 N N . ILE A 1 238 ? 2.418 5.584 -14.866 1.00 83.81 238 ILE A N 1
ATOM 1939 C CA . ILE A 1 238 ? 3.745 5.445 -15.469 1.00 83.81 238 ILE A CA 1
ATOM 1940 C C . ILE A 1 238 ? 4.037 6.723 -16.263 1.00 83.81 238 ILE A C 1
ATOM 1942 O O . ILE A 1 238 ? 3.256 7.062 -17.159 1.00 83.81 238 ILE A O 1
ATOM 1946 N N . PRO A 1 239 ? 5.128 7.452 -15.972 1.00 80.50 239 PRO A N 1
ATOM 1947 C CA . PRO A 1 239 ? 5.526 8.580 -16.796 1.00 80.50 239 PRO A CA 1
ATOM 1948 C C . PRO A 1 239 ? 6.072 8.078 -18.141 1.00 80.50 239 PRO A C 1
ATOM 1950 O O . PRO A 1 239 ? 7.010 7.281 -18.198 1.00 80.50 239 PRO A O 1
ATOM 1953 N N . LEU A 1 240 ? 5.482 8.566 -19.228 1.00 83.06 240 LEU A N 1
ATOM 1954 C CA . LEU A 1 240 ? 6.070 8.539 -20.560 1.00 83.06 240 LEU A CA 1
ATOM 1955 C C . LEU A 1 240 ? 6.907 9.803 -20.747 1.00 83.06 240 LEU A C 1
ATOM 1957 O O . LEU A 1 240 ? 6.473 10.900 -20.398 1.00 83.06 240 LEU A O 1
ATOM 1961 N N . TYR A 1 241 ? 8.080 9.652 -21.354 1.00 81.06 241 TYR A N 1
ATOM 1962 C CA . TYR A 1 241 ? 8.988 10.753 -21.656 1.00 81.06 241 TYR A CA 1
ATOM 1963 C C . TYR A 1 241 ? 9.275 10.807 -23.159 1.00 81.06 241 TYR A C 1
ATOM 1965 O O . TYR A 1 241 ? 9.595 9.784 -23.769 1.00 81.06 241 TYR A O 1
ATOM 1973 N N . SER A 1 242 ? 9.203 12.000 -23.752 1.00 81.56 242 SER A N 1
ATOM 1974 C CA . SER A 1 242 ? 9.549 12.218 -25.158 1.00 81.56 242 SER A CA 1
ATOM 1975 C C . SER A 1 242 ? 11.053 12.036 -25.394 1.00 81.56 242 SER A C 1
ATOM 1977 O O . SER A 1 242 ? 11.880 12.611 -24.691 1.00 81.56 242 SER A O 1
ATOM 1979 N N . ASN A 1 243 ? 11.446 11.244 -26.394 1.00 76.19 243 ASN A N 1
ATOM 1980 C CA . ASN A 1 243 ? 12.857 11.018 -26.736 1.00 76.19 243 ASN A CA 1
ATOM 1981 C C . ASN A 1 243 ? 13.162 11.634 -28.114 1.00 76.19 243 ASN A C 1
ATOM 1983 O O . ASN A 1 243 ? 13.217 10.894 -29.098 1.00 76.19 243 ASN A O 1
ATOM 1987 N N . PRO A 1 244 ? 13.333 12.970 -28.219 1.00 75.12 244 PRO A N 1
ATOM 1988 C CA . PRO A 1 244 ? 13.542 13.646 -29.504 1.00 75.12 244 PRO A CA 1
ATOM 1989 C C . PRO A 1 244 ? 14.833 13.203 -30.208 1.00 75.12 244 PRO A C 1
ATOM 1991 O O . PRO A 1 244 ? 14.892 13.225 -31.432 1.00 75.12 244 PRO A O 1
ATOM 1994 N N . ASP A 1 245 ? 15.828 12.726 -29.449 1.00 72.56 245 ASP A N 1
ATOM 1995 C CA . ASP A 1 245 ? 17.078 12.157 -29.970 1.00 72.56 245 ASP A CA 1
ATOM 1996 C C . ASP A 1 245 ? 16.881 10.804 -30.697 1.00 72.56 245 ASP A C 1
ATOM 1998 O O . ASP A 1 245 ? 17.834 10.281 -31.271 1.00 72.56 245 ASP A O 1
ATOM 2002 N N . SER A 1 246 ? 15.688 10.190 -30.652 1.00 68.88 246 SER A N 1
ATOM 2003 C CA . SER A 1 246 ? 15.419 8.866 -31.230 1.00 68.88 246 SER A CA 1
ATOM 2004 C C . SER A 1 246 ? 14.340 8.905 -32.310 1.00 68.88 246 SER A C 1
ATOM 2006 O O . SER A 1 246 ? 13.167 9.155 -32.037 1.00 68.88 246 SER A O 1
ATOM 2008 N N . HIS A 1 247 ? 14.724 8.543 -33.537 1.00 67.56 247 HIS A N 1
ATOM 2009 C CA . HIS A 1 247 ? 13.840 8.506 -34.710 1.00 67.56 247 HIS A CA 1
ATOM 2010 C C . HIS A 1 247 ? 12.605 7.602 -34.571 1.00 67.56 247 HIS A C 1
ATOM 2012 O O . HIS A 1 247 ? 11.642 7.780 -35.311 1.00 67.56 247 HIS A O 1
ATOM 2018 N N . LEU A 1 248 ? 12.623 6.625 -33.661 1.00 63.56 248 LEU A N 1
ATOM 2019 C CA . LEU A 1 248 ? 11.510 5.690 -33.480 1.00 63.56 248 LEU A CA 1
ATOM 2020 C C . LEU A 1 248 ? 10.404 6.242 -32.569 1.00 63.56 248 LEU A C 1
ATOM 2022 O O . LEU A 1 248 ? 9.258 5.815 -32.680 1.00 63.56 248 LEU A O 1
ATOM 2026 N N . TRP A 1 249 ? 10.737 7.168 -31.663 1.00 73.38 249 TRP A N 1
ATOM 2027 C CA . TRP A 1 249 ? 9.870 7.534 -30.533 1.00 73.38 249 TRP A CA 1
ATOM 2028 C C . TRP A 1 249 ? 9.826 9.046 -30.243 1.00 73.38 249 TRP A C 1
ATOM 2030 O O . TRP A 1 249 ? 9.253 9.460 -29.236 1.00 73.38 249 TRP A O 1
ATOM 2040 N N . SER A 1 250 ? 10.394 9.877 -31.122 1.00 73.69 250 SER A N 1
ATOM 2041 C CA . SER A 1 250 ? 10.401 11.346 -31.020 1.00 73.69 250 SER A CA 1
ATOM 2042 C C . SER A 1 250 ? 9.003 11.969 -30.936 1.00 73.69 250 SER A C 1
ATOM 2044 O O . SER A 1 250 ? 8.842 13.030 -30.340 1.00 73.69 250 SER A O 1
ATOM 2046 N N . ASN A 1 251 ? 7.996 11.295 -31.499 1.00 81.00 251 ASN A N 1
ATOM 2047 C CA . ASN A 1 251 ? 6.602 11.745 -31.535 1.00 81.00 251 ASN A CA 1
ATOM 2048 C C . ASN A 1 251 ? 5.793 11.384 -30.272 1.00 81.00 251 ASN A C 1
ATOM 2050 O O . ASN A 1 251 ? 4.625 11.761 -30.184 1.00 81.00 251 ASN A O 1
ATOM 2054 N N . LEU A 1 252 ? 6.358 10.641 -29.309 1.00 79.88 252 LEU A N 1
ATOM 2055 C CA . LEU A 1 252 ? 5.667 10.378 -28.043 1.00 79.88 252 LEU A CA 1
ATOM 2056 C C . LEU A 1 252 ? 5.683 11.642 -27.167 1.00 79.88 252 LEU A C 1
ATOM 2058 O O . LEU A 1 252 ? 6.766 12.172 -26.912 1.00 79.88 252 LEU A O 1
ATOM 2062 N N . PRO A 1 253 ? 4.530 12.125 -26.670 1.00 83.19 253 PRO A N 1
ATOM 2063 C CA . PRO A 1 253 ? 4.499 13.243 -25.736 1.00 83.19 253 PRO A CA 1
ATOM 2064 C C . PRO A 1 253 ? 5.036 12.819 -24.364 1.00 83.19 253 PRO A C 1
ATOM 2066 O O . PRO A 1 253 ? 4.824 11.688 -23.922 1.00 83.19 253 PRO A O 1
ATOM 2069 N N . THR A 1 254 ? 5.665 13.753 -23.648 1.00 84.88 254 THR A N 1
ATOM 2070 C CA . THR A 1 254 ? 5.900 13.585 -22.208 1.00 84.88 254 THR A CA 1
ATOM 2071 C C . THR A 1 254 ? 4.561 13.717 -21.489 1.00 84.88 254 THR A C 1
ATOM 2073 O O . THR A 1 254 ? 3.924 14.766 -21.562 1.00 84.88 254 THR A O 1
ATOM 2076 N N . THR A 1 255 ? 4.105 12.649 -20.839 1.00 86.62 255 THR A N 1
ATOM 2077 C CA . THR A 1 255 ? 2.786 12.583 -20.195 1.00 86.62 255 THR A CA 1
ATOM 2078 C C . THR A 1 255 ? 2.757 11.513 -19.105 1.00 86.62 255 THR A C 1
ATOM 2080 O O . THR A 1 255 ? 3.600 10.621 -19.074 1.00 86.62 255 THR A O 1
ATOM 2083 N N . ILE A 1 256 ? 1.779 11.576 -18.208 1.00 82.44 256 ILE A N 1
ATOM 2084 C CA . ILE A 1 256 ? 1.563 10.575 -17.161 1.00 82.44 256 ILE A CA 1
ATOM 2085 C C . ILE A 1 256 ? 0.431 9.653 -17.618 1.00 82.44 256 ILE A C 1
ATOM 2087 O O . ILE A 1 256 ? -0.706 10.096 -17.768 1.00 82.44 256 ILE A O 1
ATOM 2091 N N . VAL A 1 257 ? 0.732 8.371 -17.843 1.00 86.38 257 VAL A N 1
ATOM 2092 C CA . VAL A 1 257 ? -0.269 7.381 -18.265 1.00 86.38 257 VAL A CA 1
ATOM 2093 C C . VAL A 1 257 ? -0.828 6.649 -17.043 1.00 86.38 257 VAL A C 1
ATOM 2095 O O . VAL A 1 257 ? -0.046 6.031 -16.312 1.00 86.38 257 VAL A O 1
ATOM 2098 N N . PRO A 1 258 ? -2.156 6.664 -16.820 1.00 87.19 258 PRO A N 1
ATOM 2099 C CA . PRO A 1 258 ? -2.785 5.810 -15.823 1.00 87.19 258 PRO A CA 1
ATOM 2100 C C . PRO A 1 258 ? -2.711 4.358 -16.293 1.00 87.19 258 PRO A C 1
ATOM 2102 O O . PRO A 1 258 ? -3.216 4.023 -17.362 1.00 87.19 258 PRO A O 1
ATOM 2105 N N . ALA A 1 259 ? -2.050 3.500 -15.517 1.00 87.06 259 ALA A N 1
ATOM 2106 C CA . ALA A 1 259 ? -1.829 2.109 -15.907 1.00 87.06 259 ALA A CA 1
ATOM 2107 C C . ALA A 1 259 ? -2.787 1.148 -15.191 1.00 87.06 259 ALA A C 1
ATOM 2109 O O . ALA A 1 259 ? -3.313 0.227 -15.808 1.00 87.06 259 ALA A O 1
ATOM 2110 N N . MET A 1 260 ? -3.051 1.387 -13.905 1.00 89.44 260 MET A N 1
ATOM 2111 C CA . MET A 1 260 ? -4.087 0.696 -13.136 1.00 89.44 260 MET A CA 1
ATOM 2112 C C . MET A 1 260 ? -4.503 1.525 -11.921 1.00 89.44 260 MET A C 1
ATOM 2114 O O . MET A 1 260 ? -3.747 2.371 -11.444 1.00 89.44 260 MET A O 1
ATOM 2118 N N . TRP A 1 261 ? -5.669 1.220 -11.366 1.00 86.62 261 TRP A N 1
ATOM 2119 C CA . TRP A 1 261 ? -6.044 1.617 -10.014 1.00 86.62 261 TRP A CA 1
ATOM 2120 C C . TRP A 1 261 ? -6.414 0.373 -9.205 1.00 86.62 261 TRP A C 1
ATOM 2122 O O . TRP A 1 261 ? -6.742 -0.674 -9.765 1.00 86.62 261 TRP A O 1
ATOM 2132 N N . LEU A 1 262 ? -6.296 0.482 -7.889 1.00 85.75 262 LEU A N 1
ATOM 2133 C CA . LEU A 1 262 ? -6.551 -0.576 -6.925 1.00 85.75 262 LEU A CA 1
ATOM 2134 C C . LEU A 1 262 ? -7.547 -0.058 -5.891 1.00 85.75 262 LEU A C 1
ATOM 2136 O O . LEU A 1 262 ? -7.347 1.025 -5.341 1.00 85.75 262 LEU A O 1
ATOM 2140 N N . ASP A 1 263 ? -8.580 -0.853 -5.622 1.00 86.00 263 ASP A N 1
ATOM 2141 C CA . ASP A 1 263 ? -9.523 -0.653 -4.524 1.00 86.00 263 ASP A CA 1
ATOM 2142 C C . ASP A 1 263 ? -9.269 -1.714 -3.447 1.00 86.00 263 ASP A C 1
ATOM 2144 O O . ASP A 1 263 ? -9.332 -2.915 -3.723 1.00 86.00 263 ASP A O 1
ATOM 2148 N N . LEU A 1 264 ? -8.944 -1.279 -2.231 1.00 82.38 264 LEU A N 1
ATOM 2149 C CA . LEU A 1 264 ? -8.813 -2.134 -1.057 1.00 82.38 264 LEU A CA 1
ATOM 2150 C C . LEU A 1 264 ? -9.934 -1.800 -0.078 1.00 82.38 264 LEU A C 1
ATOM 2152 O O . LEU A 1 264 ? -9.828 -0.878 0.730 1.00 82.38 264 LEU A O 1
ATOM 2156 N N . GLU A 1 265 ? -11.003 -2.584 -0.154 1.00 80.88 265 GLU A N 1
ATOM 2157 C CA . GLU A 1 265 ? -12.116 -2.524 0.784 1.00 80.88 265 GLU A CA 1
ATOM 2158 C C . GLU A 1 265 ? -11.909 -3.518 1.938 1.00 80.88 265 GLU A C 1
ATOM 2160 O O . GLU A 1 265 ? -11.582 -4.692 1.731 1.00 80.88 265 GLU A O 1
ATOM 2165 N N . VAL A 1 266 ? -12.106 -3.040 3.167 1.00 79.75 266 VAL A N 1
ATOM 2166 C CA . VAL A 1 266 ? -12.012 -3.816 4.404 1.00 79.75 266 VAL A CA 1
ATOM 2167 C C . VAL A 1 266 ? -13.336 -3.701 5.146 1.00 79.75 266 VAL A C 1
ATOM 2169 O O . VAL A 1 266 ? -13.662 -2.647 5.683 1.00 79.75 266 VAL A O 1
ATOM 2172 N N . GLN A 1 267 ? -14.068 -4.811 5.218 1.00 74.44 267 GLN A N 1
ATOM 2173 C CA . GLN A 1 267 ? -15.286 -4.949 6.014 1.00 74.44 267 GLN A CA 1
ATOM 2174 C C . GLN A 1 267 ? -15.044 -5.958 7.145 1.00 74.44 267 GLN A C 1
ATOM 2176 O O . GLN A 1 267 ? -14.444 -7.017 6.929 1.00 74.44 267 GLN A O 1
ATOM 2181 N N . VAL A 1 268 ? -15.505 -5.644 8.357 1.00 76.06 268 VAL A N 1
ATOM 2182 C CA . VAL A 1 268 ? -15.476 -6.582 9.491 1.00 76.06 268 VAL A CA 1
ATOM 2183 C C . VAL A 1 268 ? -16.512 -7.691 9.265 1.00 76.06 268 VAL A C 1
ATOM 2185 O O . VAL A 1 268 ? -17.623 -7.427 8.822 1.00 76.06 268 VAL A O 1
ATOM 2188 N N . GLN A 1 269 ? -16.157 -8.944 9.569 1.00 80.81 269 GLN A N 1
ATOM 2189 C CA . GLN A 1 269 ? -17.056 -10.092 9.383 1.00 80.81 269 GLN A CA 1
ATOM 2190 C C . GLN A 1 269 ? -18.208 -10.098 10.399 1.00 80.81 269 GLN A C 1
ATOM 2192 O O . GLN A 1 269 ? -18.018 -9.717 11.555 1.00 80.81 269 GLN A O 1
ATOM 2197 N N . ASP A 1 270 ? -19.369 -10.628 10.004 1.00 81.50 270 ASP A N 1
ATOM 2198 C CA . ASP A 1 270 ? -20.619 -10.597 10.782 1.00 81.50 270 ASP A CA 1
ATOM 2199 C C . ASP A 1 270 ? -20.482 -11.084 12.232 1.00 81.50 270 ASP A C 1
ATOM 2201 O O . ASP A 1 270 ? -21.056 -10.495 13.147 1.00 81.50 270 ASP A O 1
ATOM 2205 N N . TYR A 1 271 ? -19.703 -12.142 12.488 1.00 81.81 271 TYR A N 1
ATOM 2206 C CA . TYR A 1 271 ? -19.502 -12.644 13.854 1.00 81.81 271 TYR A CA 1
ATOM 2207 C C . TYR A 1 271 ? -18.769 -11.621 14.741 1.00 81.81 271 TYR A C 1
ATOM 2209 O O . TYR A 1 271 ? -19.095 -11.469 15.919 1.00 81.81 271 TYR A O 1
ATOM 2217 N N . ALA A 1 272 ? -17.801 -10.899 14.170 1.00 79.00 272 ALA A N 1
ATOM 2218 C CA . ALA A 1 272 ? -17.037 -9.872 14.861 1.00 79.00 272 ALA A CA 1
ATOM 2219 C C . ALA A 1 272 ? -17.852 -8.578 14.993 1.00 79.00 272 ALA A C 1
ATOM 2221 O O . ALA A 1 272 ? -17.828 -7.970 16.058 1.00 79.00 272 ALA A O 1
ATOM 2222 N N . LEU A 1 273 ? -18.647 -8.206 13.980 1.00 80.31 273 LEU A N 1
ATOM 2223 C CA . LEU A 1 273 ? -19.619 -7.108 14.073 1.00 80.31 273 LEU A CA 1
ATOM 2224 C C . LEU A 1 273 ? -20.623 -7.336 15.210 1.00 80.31 273 LEU A C 1
ATOM 2226 O O . LEU A 1 273 ? -20.816 -6.451 16.040 1.00 80.31 273 LEU A O 1
ATOM 2230 N N . ASN A 1 274 ? -21.205 -8.536 15.303 1.00 81.88 274 ASN A N 1
ATOM 2231 C CA . ASN A 1 274 ? -22.127 -8.896 16.383 1.00 81.88 274 ASN A CA 1
ATOM 2232 C C . ASN A 1 274 ? -21.455 -8.833 17.765 1.00 81.88 274 ASN A C 1
ATOM 2234 O O . ASN A 1 274 ? -22.051 -8.329 18.718 1.00 81.88 274 ASN A O 1
ATOM 2238 N N . PHE A 1 275 ? -20.200 -9.286 17.875 1.00 81.75 275 PHE A N 1
ATOM 2239 C CA . PHE A 1 275 ? -19.418 -9.161 19.106 1.00 81.75 275 PHE A CA 1
ATOM 2240 C C . PHE A 1 275 ? -19.143 -7.692 19.473 1.00 81.75 275 PHE A C 1
ATOM 2242 O O . PHE A 1 275 ? -19.398 -7.294 20.609 1.00 81.75 275 PHE A O 1
ATOM 2249 N N . PHE A 1 276 ? -18.700 -6.861 18.523 1.00 79.81 276 PHE A N 1
ATOM 2250 C CA . PHE A 1 276 ? -18.485 -5.429 18.752 1.00 79.81 276 PHE A CA 1
ATOM 2251 C C . PHE A 1 276 ? -19.781 -4.707 19.129 1.00 79.81 276 PHE A C 1
ATOM 2253 O O . PHE A 1 276 ? -19.776 -3.917 20.068 1.00 79.81 276 PHE A O 1
ATOM 2260 N N . TYR A 1 277 ? -20.905 -4.999 18.472 1.00 78.62 277 TYR A N 1
ATOM 2261 C CA . TYR A 1 277 ? -22.201 -4.420 18.825 1.00 78.62 277 TYR A CA 1
ATOM 2262 C C . TYR A 1 277 ? -22.630 -4.807 20.250 1.00 78.62 277 TYR A C 1
ATOM 2264 O O . TYR A 1 277 ? -23.068 -3.952 21.023 1.00 78.62 277 TYR A O 1
ATOM 2272 N N . LEU A 1 278 ? -22.439 -6.071 20.646 1.00 80.56 278 LEU A N 1
ATOM 2273 C CA . LEU A 1 278 ? -22.719 -6.535 22.006 1.00 80.56 278 LEU A CA 1
ATOM 2274 C C . LEU A 1 278 ? -21.831 -5.826 23.042 1.00 80.56 278 LEU A C 1
ATOM 2276 O O . LEU A 1 278 ? -22.335 -5.304 24.039 1.00 80.56 278 LEU A O 1
ATOM 2280 N N . VAL A 1 279 ? -20.519 -5.772 22.804 1.00 77.25 279 VAL A N 1
ATOM 2281 C CA . VAL A 1 279 ? -19.548 -5.210 23.756 1.00 77.25 279 VAL A CA 1
ATOM 2282 C C . VAL A 1 279 ? -19.613 -3.684 23.823 1.00 77.25 279 VAL A C 1
ATOM 2284 O O . VAL A 1 279 ? -19.509 -3.137 24.916 1.00 77.25 279 VAL A O 1
ATOM 2287 N N . VAL A 1 280 ? -19.813 -2.984 22.706 1.00 77.75 280 VAL A N 1
ATOM 2288 C CA . VAL A 1 280 ? -19.808 -1.511 22.661 1.00 77.75 280 VAL A CA 1
ATOM 2289 C C . VAL A 1 280 ? -21.201 -0.933 22.907 1.00 77.75 280 VAL A C 1
ATOM 2291 O O . VAL A 1 280 ? -21.345 -0.038 23.732 1.00 77.75 280 VAL A O 1
ATOM 2294 N N . VAL A 1 281 ? -22.242 -1.436 22.235 1.00 78.56 281 VAL A N 1
ATOM 2295 C CA . VAL A 1 281 ? -23.583 -0.821 22.274 1.00 78.56 281 VAL A CA 1
ATOM 2296 C C . VAL A 1 281 ? -24.468 -1.454 23.345 1.00 78.56 281 VAL A C 1
ATOM 2298 O O . VAL A 1 281 ? -25.081 -0.739 24.142 1.00 78.56 281 VAL A O 1
ATOM 2301 N N . VAL A 1 282 ? -24.557 -2.788 23.388 1.00 80.06 282 VAL A N 1
ATOM 2302 C CA . VAL A 1 282 ? -25.466 -3.472 24.326 1.00 80.06 282 VAL A CA 1
ATOM 2303 C C . VAL A 1 282 ? -24.959 -3.355 25.762 1.00 80.06 282 VAL A C 1
ATOM 2305 O O . VAL A 1 282 ? -25.746 -2.995 26.637 1.00 80.06 282 VAL A O 1
ATOM 2308 N N . SER A 1 283 ? -23.664 -3.578 26.015 1.00 77.44 283 SER A N 1
ATOM 2309 C CA . SER A 1 283 ? -23.106 -3.503 27.375 1.00 77.44 283 SER A CA 1
ATOM 2310 C C . SER A 1 283 ? -23.306 -2.119 28.009 1.00 77.44 283 SER A C 1
ATOM 2312 O O . SER A 1 283 ? -23.815 -2.030 29.125 1.00 77.44 283 SER A O 1
ATOM 2314 N N . GLN A 1 284 ? -23.021 -1.036 27.273 1.00 78.94 284 GLN A N 1
ATOM 2315 C CA . GLN A 1 284 ? -23.188 0.338 27.752 1.00 78.94 284 GLN A CA 1
ATOM 2316 C C . GLN A 1 284 ? -24.653 0.646 28.078 1.00 78.94 284 GLN A C 1
ATOM 2318 O O . GLN A 1 284 ? -24.944 1.197 29.139 1.00 78.94 284 GLN A O 1
ATOM 2323 N N . ARG A 1 285 ? -25.592 0.231 27.215 1.00 83.19 285 ARG A N 1
ATOM 2324 C CA . ARG A 1 285 ? -27.035 0.389 27.467 1.00 83.19 285 ARG A CA 1
ATOM 2325 C C . ARG A 1 285 ? -27.490 -0.399 28.694 1.00 83.19 285 ARG A C 1
ATOM 2327 O O . ARG A 1 285 ? -28.231 0.143 29.508 1.00 83.19 285 ARG A O 1
ATOM 2334 N N . VAL A 1 286 ? -27.033 -1.641 28.859 1.00 84.62 286 VAL A N 1
ATOM 2335 C CA . VAL A 1 286 ? -27.365 -2.478 30.023 1.00 84.62 286 VAL A CA 1
ATOM 2336 C C . VAL A 1 286 ? -26.813 -1.867 31.314 1.00 84.62 286 VAL A C 1
ATOM 2338 O O . VAL A 1 286 ? -27.566 -1.711 32.272 1.00 84.62 286 VAL A O 1
ATOM 2341 N N . VAL A 1 287 ? -25.547 -1.436 31.336 1.00 85.69 287 VAL A N 1
ATOM 2342 C CA . VAL A 1 287 ? -24.933 -0.764 32.497 1.00 85.69 287 VAL A CA 1
ATOM 2343 C C . VAL A 1 287 ? -25.661 0.540 32.835 1.00 85.69 287 VAL A C 1
ATOM 2345 O O . VAL A 1 287 ? -25.917 0.803 34.009 1.00 85.69 287 VAL A O 1
ATOM 2348 N N . PHE A 1 288 ? -26.058 1.330 31.835 1.00 84.00 288 PHE A N 1
ATOM 2349 C CA . PHE A 1 288 ? -26.816 2.567 32.036 1.00 84.00 288 PHE A CA 1
ATOM 2350 C C . PHE A 1 288 ? -28.212 2.303 32.626 1.00 84.00 288 PHE A C 1
ATOM 2352 O O . PHE A 1 288 ? -28.592 2.937 33.610 1.00 84.00 288 PHE A O 1
ATOM 2359 N N . ILE A 1 289 ? -28.946 1.318 32.095 1.00 90.38 289 ILE A N 1
ATOM 2360 C CA . ILE A 1 289 ? -30.259 0.905 32.621 1.00 90.38 289 ILE A CA 1
ATOM 2361 C C . ILE A 1 289 ? -30.132 0.389 34.061 1.00 90.38 289 ILE A C 1
ATOM 2363 O O . ILE A 1 289 ? -30.884 0.831 34.928 1.00 90.38 289 ILE A O 1
ATOM 2367 N N . ILE A 1 290 ? -29.162 -0.490 34.344 1.00 90.62 290 ILE A N 1
ATOM 2368 C CA . ILE A 1 290 ? -28.901 -1.000 35.700 1.00 90.62 290 ILE A CA 1
ATOM 2369 C C . ILE A 1 290 ? -28.574 0.159 36.648 1.00 90.62 290 ILE A C 1
ATOM 2371 O O . ILE A 1 290 ? -29.136 0.229 37.738 1.00 90.62 290 ILE A O 1
ATOM 2375 N N . SER A 1 291 ? -27.737 1.107 36.217 1.00 85.00 291 SER A N 1
ATOM 2376 C CA . SER A 1 291 ? -27.375 2.286 37.013 1.00 85.00 291 SER A CA 1
ATOM 2377 C C . SER A 1 291 ? -28.600 3.137 37.366 1.00 85.00 291 SER A C 1
ATOM 2379 O O . SER A 1 291 ? -28.767 3.505 38.527 1.00 85.00 291 SER A O 1
ATOM 2381 N N . ILE A 1 292 ? -29.502 3.391 36.409 1.00 93.00 292 ILE A N 1
ATOM 2382 C CA . ILE A 1 292 ? -30.769 4.100 36.660 1.00 93.00 292 ILE A CA 1
ATOM 2383 C C . ILE A 1 292 ? -31.657 3.321 37.640 1.00 93.00 292 ILE A C 1
ATOM 2385 O O . ILE A 1 292 ? -32.200 3.907 38.579 1.00 93.00 292 ILE A O 1
ATOM 2389 N N . VAL A 1 293 ? -31.803 2.006 37.463 1.00 94.88 293 VAL A N 1
ATOM 2390 C CA . VAL A 1 293 ? -32.618 1.167 38.358 1.00 94.88 293 VAL A CA 1
ATOM 2391 C C . VAL A 1 293 ? -32.056 1.184 39.784 1.00 94.88 293 VAL A C 1
ATOM 2393 O O . VAL A 1 293 ? -32.797 1.429 40.733 1.00 94.88 293 VAL A O 1
ATOM 2396 N N . CYS A 1 294 ? -30.743 1.025 39.959 1.00 94.12 294 CYS A N 1
ATOM 2397 C CA . CYS A 1 294 ? -30.101 1.100 41.272 1.00 94.12 294 CYS A CA 1
ATOM 2398 C C . CYS A 1 294 ? -30.245 2.488 41.922 1.00 94.12 294 CYS A C 1
ATOM 2400 O O . CYS A 1 294 ? -30.527 2.572 43.118 1.00 94.12 294 CYS A O 1
ATOM 2402 N N . LEU A 1 295 ? -30.105 3.574 41.152 1.00 94.50 295 LEU A N 1
ATOM 2403 C CA . LEU A 1 295 ? -30.284 4.941 41.656 1.00 94.50 295 LEU A CA 1
ATOM 2404 C C . LEU A 1 295 ? -31.735 5.223 42.072 1.00 94.50 295 LEU A C 1
ATOM 2406 O O . LEU A 1 295 ? -31.956 5.789 43.143 1.00 94.50 295 LEU A O 1
ATOM 2410 N N . THR A 1 296 ? -32.728 4.798 41.284 1.00 94.75 296 THR A N 1
ATOM 2411 C CA . THR A 1 296 ? -34.150 4.995 41.627 1.00 94.75 296 THR A CA 1
ATOM 2412 C C . THR A 1 296 ? -34.566 4.174 42.849 1.00 94.75 296 THR A C 1
ATOM 2414 O O . THR A 1 296 ? -35.236 4.709 43.732 1.00 94.75 296 THR A O 1
ATOM 2417 N N . LEU A 1 297 ? -34.108 2.923 42.969 1.00 95.62 297 LEU A N 1
ATOM 2418 C CA . LEU A 1 297 ? -34.331 2.096 44.161 1.00 95.62 297 LEU A CA 1
ATOM 2419 C C . LEU A 1 297 ? -33.678 2.703 45.413 1.00 95.62 297 LEU A C 1
ATOM 2421 O O . LEU A 1 297 ? -34.319 2.765 46.460 1.00 95.62 297 LEU A O 1
ATOM 2425 N N . SER A 1 298 ? -32.445 3.208 45.303 1.00 95.31 298 SER A N 1
ATOM 2426 C CA . SER A 1 298 ? -31.752 3.898 46.401 1.00 95.31 298 SER A CA 1
ATOM 2427 C C . SER A 1 298 ? -32.492 5.168 46.850 1.00 95.31 298 SER A C 1
ATOM 2429 O O . SER A 1 298 ? -32.702 5.386 48.049 1.00 95.31 298 SER A O 1
ATOM 2431 N N . ALA A 1 299 ? -32.973 5.976 45.899 1.00 95.00 299 ALA A N 1
ATOM 2432 C CA . ALA A 1 299 ? -33.760 7.175 46.184 1.00 95.00 299 ALA A CA 1
ATOM 2433 C C . ALA A 1 299 ? -35.103 6.849 46.864 1.00 95.00 299 ALA A C 1
ATOM 2435 O O . ALA A 1 299 ? -35.452 7.485 47.859 1.00 95.00 299 ALA A O 1
ATOM 2436 N N . LEU A 1 300 ? -35.825 5.827 46.386 1.00 95.75 300 LEU A N 1
ATOM 2437 C CA . LEU A 1 300 ? -37.069 5.348 47.001 1.00 95.75 300 LEU A CA 1
ATOM 2438 C C . LEU A 1 300 ? -36.844 4.823 48.424 1.00 95.75 300 LEU A C 1
ATOM 2440 O O . LEU A 1 300 ? -37.589 5.187 49.333 1.00 95.75 300 LEU A O 1
ATOM 2444 N N . LEU A 1 301 ? -35.797 4.019 48.642 1.00 95.62 301 LEU A N 1
ATOM 2445 C CA . LEU A 1 301 ? -35.449 3.509 49.971 1.00 95.62 301 LEU A CA 1
ATOM 2446 C C . LEU A 1 301 ? -35.139 4.661 50.940 1.00 95.62 301 LEU A C 1
ATOM 2448 O O . LEU A 1 301 ? -35.628 4.681 52.069 1.00 95.62 301 LEU A O 1
ATOM 2452 N N . THR A 1 302 ? -34.383 5.658 50.473 1.00 94.62 302 THR A N 1
ATOM 2453 C CA . THR A 1 302 ? -34.053 6.862 51.247 1.00 94.62 302 THR A CA 1
ATOM 2454 C C . THR A 1 302 ? -35.309 7.669 51.584 1.00 94.62 302 THR A C 1
ATOM 2456 O O . THR A 1 302 ? -35.486 8.075 52.733 1.00 94.62 302 THR A O 1
ATOM 2459 N N . ALA A 1 303 ? -36.222 7.851 50.625 1.00 94.06 303 ALA A N 1
ATOM 2460 C CA . ALA A 1 303 ? -37.492 8.540 50.844 1.00 94.06 303 ALA A CA 1
ATOM 2461 C C . ALA A 1 303 ? -38.379 7.816 51.874 1.00 94.06 303 ALA A C 1
ATOM 2463 O O . ALA A 1 303 ? -38.940 8.468 52.754 1.00 94.06 303 ALA A O 1
ATOM 2464 N N . LEU A 1 304 ? -38.451 6.480 51.827 1.00 94.69 304 LEU A N 1
ATOM 2465 C CA . LEU A 1 304 ? -39.176 5.666 52.812 1.00 94.69 304 LEU A CA 1
ATOM 2466 C C . LEU A 1 304 ? -38.568 5.779 54.219 1.00 94.69 304 LEU A C 1
ATOM 2468 O O . LEU A 1 304 ? -39.303 5.950 55.193 1.00 94.69 304 LEU A O 1
ATOM 2472 N N . ILE A 1 305 ? -37.236 5.748 54.339 1.00 93.88 305 ILE A N 1
ATOM 2473 C CA . ILE A 1 305 ? -36.535 5.941 55.619 1.00 93.88 305 ILE A CA 1
ATOM 2474 C C . ILE A 1 305 ? -36.828 7.338 56.188 1.00 93.88 305 ILE A C 1
ATOM 2476 O O . ILE A 1 305 ? -37.190 7.463 57.360 1.00 93.88 305 ILE A O 1
ATOM 2480 N N . VAL A 1 306 ? -36.735 8.388 55.365 1.00 92.81 306 VAL A N 1
ATOM 2481 C CA . VAL A 1 306 ? -37.052 9.769 55.771 1.00 92.81 306 VAL A CA 1
ATOM 2482 C C . VAL A 1 306 ? -38.520 9.903 56.184 1.00 92.81 306 VAL A C 1
ATOM 2484 O O . VAL A 1 306 ? -38.801 10.495 57.228 1.00 92.81 306 VAL A O 1
ATOM 2487 N N . PHE A 1 307 ? -39.452 9.308 55.435 1.00 93.31 307 PHE A N 1
ATOM 2488 C CA . PHE A 1 307 ? -40.875 9.291 55.775 1.00 93.31 307 PHE A CA 1
ATOM 2489 C C . PHE A 1 307 ? -41.124 8.640 57.145 1.00 93.31 307 PHE A C 1
ATOM 2491 O O . PHE A 1 307 ? -41.753 9.253 58.009 1.00 93.31 307 PHE A O 1
ATOM 2498 N N . HIS A 1 308 ? -40.544 7.465 57.407 1.00 89.12 308 HIS A N 1
ATOM 2499 C CA . HIS A 1 308 ? -40.657 6.801 58.710 1.00 89.12 308 HIS A CA 1
ATOM 2500 C C . HIS A 1 308 ? -40.019 7.598 59.860 1.00 89.12 308 HIS A C 1
ATOM 2502 O O . HIS A 1 308 ? -40.542 7.590 60.977 1.00 89.12 308 HIS A O 1
ATOM 2508 N N . ILE A 1 309 ? -38.919 8.322 59.619 1.00 89.62 309 ILE A N 1
ATOM 2509 C CA . ILE A 1 309 ? -38.329 9.231 60.616 1.00 89.62 309 ILE A CA 1
ATOM 2510 C C . ILE A 1 309 ? -39.283 10.400 60.918 1.00 89.62 309 ILE A C 1
ATOM 2512 O O . ILE A 1 309 ? -39.448 10.769 62.085 1.00 89.62 309 ILE A O 1
ATOM 2516 N N . ILE A 1 310 ? -39.940 10.965 59.900 1.00 88.69 310 ILE A N 1
ATOM 2517 C CA . ILE A 1 310 ? -40.928 12.042 60.061 1.00 88.69 310 ILE A CA 1
ATOM 2518 C C . ILE A 1 310 ? -42.163 11.543 60.824 1.00 88.69 310 ILE A C 1
ATOM 2520 O O . ILE A 1 310 ? -42.600 12.213 61.761 1.00 88.69 310 ILE A O 1
ATOM 2524 N N . GLU A 1 311 ? -42.699 10.364 60.498 1.00 85.75 311 GLU A N 1
ATOM 2525 C CA . GLU A 1 311 ? -43.824 9.776 61.236 1.00 85.75 311 GLU A CA 1
ATOM 2526 C C . GLU A 1 311 ? -43.472 9.469 62.693 1.00 85.75 311 GLU A C 1
ATOM 2528 O O . GLU A 1 311 ? -44.228 9.841 63.592 1.00 85.75 311 GLU A O 1
ATOM 2533 N N . ARG A 1 312 ? -42.296 8.884 62.966 1.00 79.50 312 ARG A N 1
ATOM 2534 C CA . ARG A 1 312 ? -41.829 8.667 64.347 1.00 79.50 312 ARG A CA 1
ATOM 2535 C C . ARG A 1 312 ? -41.716 9.980 65.126 1.00 79.50 312 ARG A C 1
ATOM 2537 O O . ARG A 1 312 ? -42.099 10.021 66.295 1.00 79.50 312 ARG A O 1
ATOM 2544 N N . LYS A 1 313 ? -41.253 11.066 64.492 1.00 72.88 313 LYS A N 1
ATOM 2545 C CA . LYS A 1 313 ? -41.237 12.400 65.116 1.00 72.88 313 LYS A CA 1
ATOM 2546 C C . LYS A 1 313 ? -42.649 12.931 65.387 1.00 72.88 313 LYS A C 1
ATOM 2548 O O . LYS A 1 313 ? -42.883 13.417 66.490 1.00 72.88 313 LYS A O 1
ATOM 2553 N N . LYS A 1 314 ? -43.601 12.783 64.454 1.00 67.31 314 LYS A N 1
ATOM 2554 C CA . LYS A 1 314 ? -45.013 13.165 64.666 1.00 67.31 314 LYS A CA 1
ATOM 2555 C C . LYS A 1 314 ? -45.663 12.380 65.814 1.00 67.31 314 LYS A C 1
ATOM 2557 O O . LYS A 1 314 ? -46.280 12.988 66.683 1.00 67.31 314 LYS A O 1
ATOM 2562 N N . GLY A 1 315 ? -45.471 11.059 65.868 1.00 59.19 315 GLY A N 1
ATOM 2563 C CA . GLY A 1 315 ? -46.002 10.206 66.939 1.00 59.19 315 GLY A CA 1
ATOM 2564 C C . GLY A 1 315 ? -45.418 10.518 68.323 1.00 59.19 315 GLY A C 1
ATOM 2565 O O . GLY A 1 315 ? -46.137 10.480 69.320 1.00 59.19 315 GLY A O 1
ATOM 2566 N N . SER A 1 316 ? -44.136 10.895 68.391 1.00 53.94 316 SER A N 1
ATOM 2567 C CA . SER A 1 316 ? -43.510 11.366 69.636 1.00 53.94 316 SER A CA 1
ATOM 2568 C C . SER A 1 316 ? -44.071 12.722 70.091 1.00 53.94 316 SER A C 1
ATOM 2570 O O . SER A 1 316 ? -44.319 12.927 71.278 1.00 53.94 316 SER A O 1
ATOM 2572 N N . PHE A 1 317 ? -44.346 13.632 69.149 1.00 53.97 317 PHE A N 1
ATOM 2573 C CA . PHE A 1 317 ? -44.930 14.943 69.452 1.00 53.97 317 PHE A CA 1
ATOM 2574 C C . PHE A 1 317 ? -46.376 14.829 69.961 1.00 53.97 317 PHE A C 1
ATOM 2576 O O . PHE A 1 317 ? -46.732 15.487 70.934 1.00 53.97 317 PHE A O 1
ATOM 2583 N N . ALA A 1 318 ? -47.188 13.944 69.370 1.00 54.03 318 ALA A N 1
ATOM 2584 C CA . ALA A 1 318 ? -48.554 13.679 69.832 1.00 54.03 318 ALA A CA 1
ATOM 2585 C C . ALA A 1 318 ? -48.588 13.186 71.293 1.00 54.03 318 ALA A C 1
ATOM 2587 O O . ALA A 1 318 ? -49.332 13.734 72.106 1.00 54.03 318 ALA A O 1
ATOM 2588 N N . LYS A 1 319 ? -47.712 12.237 71.662 1.00 51.44 319 LYS A N 1
ATOM 2589 C CA . LYS A 1 319 ? -47.580 11.773 73.056 1.00 51.44 319 LYS A CA 1
ATOM 2590 C C . LYS A 1 319 ? -47.108 12.864 74.023 1.00 51.44 319 LYS A C 1
ATOM 2592 O O . LYS A 1 319 ? -47.538 12.872 75.171 1.00 51.44 319 LYS A O 1
ATOM 2597 N N . ALA A 1 320 ? -46.254 13.790 73.584 1.00 52.84 320 ALA A N 1
ATOM 2598 C CA . ALA A 1 320 ? -45.826 14.913 74.421 1.00 52.84 320 ALA A CA 1
ATOM 2599 C C . ALA A 1 320 ? -46.971 15.908 74.707 1.00 52.84 320 ALA A C 1
ATOM 2601 O O . ALA A 1 320 ? -47.059 16.438 75.813 1.00 52.84 320 ALA A O 1
ATOM 2602 N N . VAL A 1 321 ? -47.871 16.128 73.741 1.00 53.38 321 VAL A N 1
ATOM 2603 C CA . VAL A 1 321 ? -49.059 16.985 73.917 1.00 53.38 321 VAL A CA 1
ATOM 2604 C C . VAL A 1 321 ? -50.087 16.335 74.851 1.00 53.38 321 VAL A C 1
ATOM 2606 O O . VAL A 1 321 ? -50.603 16.999 75.747 1.00 53.38 321 VAL A O 1
ATOM 2609 N N . GLU A 1 322 ? -50.333 15.031 74.711 1.00 49.00 322 GLU A N 1
ATOM 2610 C CA . GLU A 1 322 ? -51.310 14.291 75.527 1.00 49.00 322 GLU A CA 1
ATOM 2611 C C . GLU A 1 322 ? -50.938 14.250 77.026 1.00 49.00 322 GLU A C 1
ATOM 2613 O O . GLU A 1 322 ? -51.804 14.378 77.894 1.00 49.00 322 GLU A O 1
ATOM 2618 N N . ILE A 1 323 ? -49.638 14.182 77.346 1.00 52.78 323 ILE A N 1
ATOM 2619 C CA . ILE A 1 323 ? -49.128 14.279 78.727 1.00 52.78 323 ILE A CA 1
ATOM 2620 C C . ILE A 1 323 ? -49.352 15.684 79.322 1.00 52.78 323 ILE A C 1
ATOM 2622 O O . ILE A 1 323 ? -49.566 15.808 80.527 1.00 52.78 323 ILE A O 1
ATOM 2626 N N . SER A 1 324 ? -49.356 16.739 78.500 1.00 47.38 324 SER A N 1
ATOM 2627 C CA . SER A 1 324 ? -49.564 18.123 78.956 1.00 47.38 324 SER A CA 1
ATOM 2628 C C . SER A 1 324 ? -51.026 18.424 79.324 1.00 47.38 324 SER A C 1
ATOM 2630 O O . SER A 1 324 ? -51.294 19.215 80.228 1.00 47.38 324 SER A O 1
ATOM 2632 N N . CYS A 1 325 ? -51.995 17.773 78.670 1.00 51.62 325 CYS A N 1
ATOM 2633 C CA . C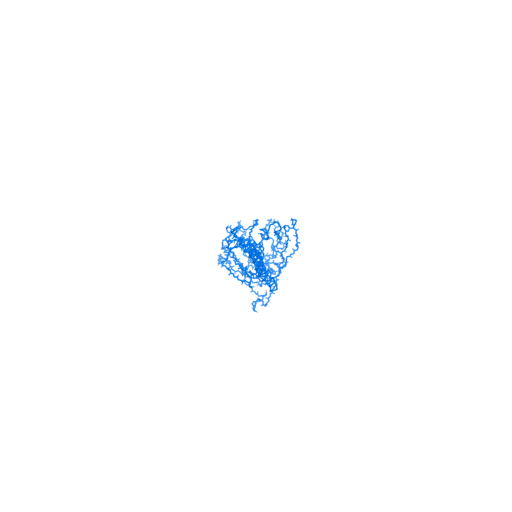YS A 1 325 ? -53.422 18.048 78.888 1.00 51.62 325 CYS A CA 1
ATOM 2634 C C . CYS A 1 325 ? -54.026 17.347 80.119 1.00 51.62 325 CYS A C 1
ATOM 2636 O O . CYS A 1 325 ? -54.982 17.862 80.692 1.00 51.62 325 CYS A O 1
ATOM 2638 N N . ASN A 1 326 ? -53.458 16.227 80.578 1.00 51.28 326 ASN A N 1
ATOM 2639 C CA . ASN A 1 326 ? -53.957 15.488 81.750 1.00 51.28 326 ASN A CA 1
ATOM 2640 C C . ASN A 1 326 ? -53.454 16.034 83.110 1.00 51.28 326 ASN A C 1
ATOM 2642 O O . ASN A 1 326 ? -53.684 15.415 84.147 1.00 51.28 326 ASN A O 1
ATOM 2646 N N . GLY A 1 327 ? -52.763 17.181 83.127 1.00 49.38 327 GLY A N 1
ATOM 2647 C CA . GLY A 1 327 ? -52.123 17.742 84.327 1.00 49.38 327 GLY A CA 1
ATOM 2648 C C . GLY A 1 327 ? -52.944 18.748 85.149 1.00 49.38 327 GLY A C 1
ATOM 2649 O O . GLY A 1 327 ? -52.487 19.153 86.217 1.00 49.38 327 GLY A O 1
AT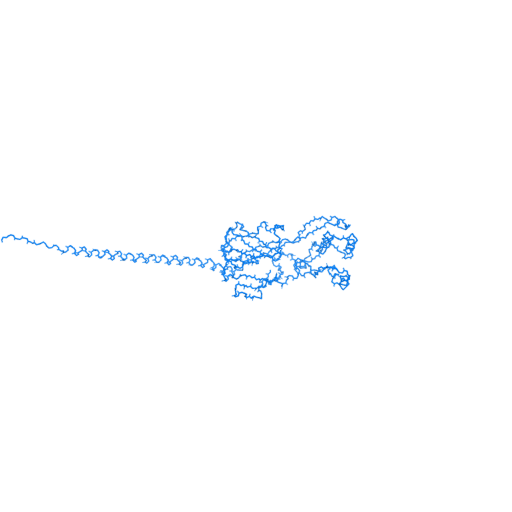OM 2650 N N . VAL A 1 328 ? -54.123 19.188 84.688 1.00 48.69 328 VAL A N 1
ATOM 2651 C CA . VAL A 1 328 ? -54.863 20.306 85.314 1.00 48.69 328 VAL A CA 1
ATOM 2652 C C . VAL A 1 328 ? -56.104 19.822 86.068 1.00 48.69 328 VAL A C 1
ATOM 2654 O O . VAL A 1 328 ? -57.225 19.869 85.567 1.00 48.69 328 VAL A O 1
ATOM 2657 N N . VAL A 1 329 ? -55.903 19.403 87.320 1.00 51.34 329 VAL A N 1
ATOM 2658 C CA . VAL A 1 329 ? -56.989 19.244 88.302 1.00 51.34 329 VAL A CA 1
ATOM 2659 C C . VAL A 1 329 ? -57.176 20.574 89.046 1.00 51.34 329 VAL A C 1
ATOM 2661 O O . VAL A 1 329 ? -56.239 21.017 89.719 1.00 51.34 329 VAL A O 1
ATOM 2664 N N . PRO A 1 330 ? -58.349 21.233 88.979 1.00 45.44 330 PRO A N 1
ATOM 2665 C CA . PRO A 1 330 ? -58.587 22.458 89.732 1.00 45.44 330 PRO A CA 1
ATOM 2666 C C . PRO A 1 330 ? -58.738 22.142 91.227 1.00 45.44 330 PRO A C 1
ATOM 2668 O O . PRO A 1 330 ? -59.646 21.421 91.641 1.00 45.44 330 PRO A O 1
ATOM 2671 N N . LYS A 1 331 ? -57.862 22.710 92.065 1.00 43.94 331 LYS A N 1
ATOM 2672 C CA . LYS A 1 331 ? -58.055 22.692 93.521 1.00 43.94 331 LYS A CA 1
ATOM 2673 C C . LYS A 1 331 ? -59.241 23.583 93.883 1.00 43.94 331 LYS A C 1
ATOM 2675 O O . LYS A 1 331 ? -59.165 24.799 93.722 1.00 43.94 331 LYS A O 1
ATOM 2680 N N . HIS A 1 332 ? -60.301 22.983 94.420 1.00 42.78 332 HIS A N 1
ATOM 2681 C CA . HIS A 1 332 ? -61.376 23.729 95.067 1.00 42.78 332 HIS A CA 1
ATOM 2682 C C . HIS A 1 332 ? -60.822 24.532 96.251 1.00 42.78 332 HIS A C 1
ATOM 2684 O O . HIS A 1 332 ? -60.250 23.971 97.186 1.00 42.78 332 HIS A O 1
ATOM 2690 N N . VAL A 1 333 ? -61.026 25.847 96.207 1.00 47.69 333 VAL A N 1
ATOM 2691 C CA . VAL A 1 333 ? -60.911 26.732 97.366 1.00 47.69 333 VAL A CA 1
ATOM 2692 C C . VAL A 1 333 ? -62.262 26.718 98.070 1.00 47.69 333 VAL A C 1
ATOM 2694 O O . VAL A 1 333 ? -63.258 27.097 97.459 1.00 47.69 333 VAL A O 1
ATOM 2697 N N . ASN A 1 334 ? -62.294 26.320 99.342 1.00 45.09 334 ASN A N 1
ATOM 2698 C CA . ASN A 1 334 ? -63.447 26.539 100.211 1.00 45.09 334 ASN A CA 1
ATOM 2699 C C . ASN A 1 334 ? -63.055 27.510 101.327 1.00 45.09 334 ASN A C 1
ATOM 2701 O O . ASN A 1 334 ? -62.126 27.251 102.089 1.00 45.09 334 ASN A O 1
ATOM 2705 N N . HIS A 1 335 ? -63.788 28.618 101.403 1.00 42.44 335 HIS A N 1
ATOM 2706 C CA . HIS A 1 335 ? -63.851 29.476 102.579 1.00 42.44 335 HIS A CA 1
ATOM 2707 C C . HIS A 1 335 ? -64.815 28.869 103.602 1.00 42.44 335 HIS A C 1
ATOM 2709 O O . HIS A 1 335 ? -65.958 28.596 103.230 1.00 42.44 335 HIS A O 1
ATOM 2715 N N . LEU A 1 336 ? -64.368 28.735 104.856 1.00 38.75 336 LEU A N 1
ATOM 2716 C CA . LEU A 1 336 ? -64.995 29.224 106.104 1.00 38.75 336 LEU A CA 1
ATOM 2717 C C . LEU A 1 336 ? -64.340 28.561 107.324 1.00 38.75 336 LEU A C 1
ATOM 2719 O O . LEU A 1 336 ? -64.253 27.315 107.335 1.00 38.75 336 LEU A O 1
#

Radius of gyration: 37.42 Å; chains: 1; bounding box: 100×45×141 Å

Secondary structure (DSSP, 8-state):
-EEEEEEEEEEGGGTEEEEEEEEE----TTTS-TT--TT-EEEEE-HHHHHHHHHHHHS---HHHHHHHHHHHHHTT--SEEEEEHHIIIII----HHHHHHHSHHHHHHHHHTT---------SSSTT-TTEEEEEEEEE-SSS-GGGTTSSBSSSB-BS---TT--EEEEEGGGTEEEEEEEEEEEEEETTEEEEEEEE-GGGG-TTT---S------B-TT-B-SEEEEEEEEEEEE---TT-TTTTTPPPEEEEEEEEEEEEE--HHHHHHHIIIIIIHHHHHHHHHHHHHHHHHHHHHHHHHHHHHHHHHHHHHHHHHHHTT---------

Sequence (336 aa):
MVERKQGIKYLDGGNQVFYRTNKTWVFDQQRSCKTCLCKDEVAIPNFVFMGLIYLKQTLPMPKPYKFILDIFMIVMKMQPIKRLTVCEVLLDSYKDPVVEFIHTPFFKFLKHALHLKTPDFPDLGFLPKYNKTSDGDFVIMTGKDDIEKTFAITDGINQRPGIGKNEKYEMFQPLTCRKYSLGYSSHEGYTYGIPSVGYSIDEDSYDGVKNIGYRYENLEKALTGHTVNANFRIQFNIPLYSNPDSHLWSNLPTTIVPAMWLDLEVQVQDYALNFFYLVVVVSQRVVFIISIVCLTLSALLTALIVFHIIERKKGSFAKAVEISCNGVVPKHVNHL

Organism: Caenorhabditis brenneri (NCBI:txid135651)

Foldseek 3Di:
DDWDWPPWDQDDVNQKIKTWIWDADDDDCVPDPVPDDQFDKDKFFDPVVLVLVCCLPPDPDDPVVSVVSLVVCVVQVPDRIDIDGNNCQAEAFDDGSVLVVCPDPVVVVVCVVVVDDDDNDNGHHLCYNSHRDTLDMDMAGCCPVHLQRHCQEDCLFFAGADDDQQWWHWYQHSSVLFIFIWHFPPDWDADLNHTDTDIDGDPVRPPCVNGPHDDDGGTDHHRHGGDQKDKDKDWDKRFDPADCVHPVGNPPHGDIHGGDMDIDIDHDDPVVSVVCCCVPPVVVVVVVVVVVVVVVVVVVVVVVVVVVVVVVVVVVVVVVVVVVVVPDDDDDDDDD

InterPro domains:
  IPR002159 CD36 family [PF01130] (4-154)
  IPR002159 CD36 family [PF01130] (223-307)
  IPR002159 CD36 family [PTHR11923] (2-150)